Protein AF-A0A1I4IQ67-F1 (afdb_monomer_lite)

Secondary structure (DSSP, 8-state):
-----------HHHHHHHHHHHHHHHHHHHHT-HHHHHHHHHHHHHHHHH-TTT-----S---------HHHH-GGGTT-HHHHHHHHHHHHHHHHS-SSGGGHHHHHHHS-HHHHHHHHHHHHHHH---PPPTTSPTTTTHHHHHHHHHHTT--GGGT----IIIIITTS-HHHHHHHHHHHH-HHHHHHHTTS-HHHHHHHHHHHHTTS----GGG--TT------PPPP----------------SS--------------------

pLDDT: mean 71.41, std 19.1, range [29.34, 96.12]

Foldseek 3Di:
DDDDPPPPDQDPVNVVVVVVVVVVVVVVVLVVPVVSVLLLVLLQLCCVLPVVPVPDRPHPDPDDQDFDPVCVVPVVCCPFPVVVVLVVLVVVLVVQADPDSVCRSVSSVVDDPVNSVSSVVSSVVRSQDQDDDPPDDPPPNPVVVLVVCVVVVPQCLVRDQQACVPPQVPDDLVVLLVQLCVQPNNVRSVVLSPDDSSVSRHSSSVSNPPSSGDDPSSDRPPPPDDPDDPDPDDDDDDDDDDDDDDDDDPPDDDDDDDDDDDDDDDDDDD

Radius of gyration: 31.22 Å; chains: 1; bounding box: 85×70×78 Å

Structure (mmCIF, N/CA/C/O backbone):
data_AF-A0A1I4IQ67-F1
#
_entry.id   AF-A0A1I4IQ67-F1
#
loop_
_atom_site.group_PDB
_atom_site.id
_atom_site.type_symbol
_atom_site.label_atom_id
_atom_site.label_alt_id
_atom_site.label_comp_id
_atom_site.label_asym_id
_atom_site.label_entity_id
_atom_site.label_seq_id
_atom_site.pdbx_PDB_ins_code
_atom_site.Cartn_x
_atom_site.Cartn_y
_atom_site.Cartn_z
_atom_site.occupancy
_atom_site.B_iso_or_equiv
_atom_site.auth_seq_id
_atom_site.auth_comp_id
_atom_site.auth_asym_id
_atom_site.auth_atom_id
_atom_site.pdbx_PDB_model_num
ATOM 1 N N . MET A 1 1 ? 51.680 -14.935 -41.984 1.00 36.31 1 MET A N 1
ATOM 2 C CA . MET A 1 1 ? 51.521 -13.559 -42.483 1.00 36.31 1 MET A CA 1
ATOM 3 C C . MET A 1 1 ? 50.025 -13.304 -42.469 1.00 36.31 1 MET A C 1
ATOM 5 O O . MET A 1 1 ? 49.337 -13.892 -43.288 1.00 36.31 1 MET A O 1
ATOM 9 N N . GLU A 1 2 ? 49.517 -12.962 -41.284 1.00 40.66 2 GLU A N 1
ATOM 10 C CA . GLU A 1 2 ? 49.140 -11.585 -40.877 1.00 40.66 2 GLU A CA 1
ATOM 11 C C . GLU A 1 2 ? 47.722 -11.266 -41.392 1.00 40.66 2 GLU A C 1
ATOM 13 O O . GLU A 1 2 ? 47.443 -11.516 -42.553 1.00 40.66 2 GLU A O 1
ATOM 18 N N . ALA A 1 3 ? 46.760 -10.778 -40.614 1.00 41.19 3 ALA A N 1
ATOM 19 C CA . ALA A 1 3 ? 46.797 -10.185 -39.288 1.00 41.19 3 ALA A CA 1
ATOM 20 C C . ALA A 1 3 ? 45.518 -10.545 -38.515 1.00 41.19 3 ALA A C 1
ATOM 22 O O . ALA A 1 3 ? 44.435 -10.651 -39.086 1.00 41.19 3 ALA A O 1
ATOM 23 N N . ASP A 1 4 ? 45.713 -10.735 -37.216 1.00 45.59 4 ASP A N 1
ATOM 24 C CA . ASP A 1 4 ? 44.709 -10.752 -36.162 1.00 45.59 4 ASP A CA 1
ATOM 25 C C . ASP A 1 4 ? 43.907 -9.439 -36.200 1.00 45.59 4 ASP A C 1
ATOM 27 O O . ASP A 1 4 ? 44.483 -8.346 -36.236 1.00 45.59 4 ASP A O 1
ATOM 31 N N . GLU A 1 5 ? 42.582 -9.554 -36.273 1.00 46.12 5 GLU A N 1
ATOM 32 C CA . GLU A 1 5 ? 41.644 -8.435 -36.266 1.00 46.12 5 GLU A CA 1
ATOM 33 C C . GLU A 1 5 ? 41.740 -7.715 -34.918 1.00 46.12 5 GLU A C 1
ATOM 35 O O . GLU A 1 5 ? 41.124 -8.103 -33.927 1.00 46.12 5 GLU A O 1
ATOM 40 N N . GLY A 1 6 ? 42.529 -6.643 -34.876 1.00 46.00 6 GLY A N 1
ATOM 41 C CA . GLY A 1 6 ? 42.640 -5.770 -33.717 1.00 46.00 6 GLY A CA 1
ATOM 42 C C . GLY A 1 6 ? 41.320 -5.058 -33.433 1.00 46.00 6 GLY A C 1
ATOM 43 O O . GLY A 1 6 ? 41.116 -3.923 -33.866 1.00 46.00 6 GLY A O 1
ATOM 44 N N . SER A 1 7 ? 40.431 -5.690 -32.664 1.00 53.19 7 SER A N 1
ATOM 45 C CA . SER A 1 7 ? 39.377 -4.975 -31.951 1.00 53.19 7 SER A CA 1
ATOM 46 C C . SER A 1 7 ? 40.067 -3.947 -31.056 1.00 53.19 7 SER A C 1
ATOM 48 O O . SER A 1 7 ? 40.772 -4.320 -30.116 1.00 53.19 7 SER A O 1
ATOM 50 N N . ALA A 1 8 ? 39.937 -2.661 -31.379 1.00 61.12 8 ALA A N 1
ATOM 51 C CA . ALA A 1 8 ? 40.533 -1.598 -30.583 1.00 61.12 8 ALA A CA 1
ATOM 52 C C . ALA A 1 8 ? 40.088 -1.749 -29.119 1.00 61.12 8 ALA A C 1
ATOM 54 O O . ALA A 1 8 ? 38.895 -1.707 -28.816 1.00 61.12 8 ALA A O 1
ATOM 55 N N . VAL A 1 9 ? 41.048 -1.960 -28.219 1.00 77.56 9 VAL A N 1
ATOM 56 C CA . VAL A 1 9 ? 40.785 -2.108 -26.786 1.00 77.56 9 VAL A CA 1
ATOM 57 C C . VAL A 1 9 ? 40.374 -0.736 -26.246 1.00 77.56 9 VAL A C 1
ATOM 59 O O . VAL A 1 9 ? 41.202 0.162 -26.106 1.00 77.56 9 VAL A O 1
ATOM 62 N N . ILE A 1 10 ? 39.075 -0.546 -26.008 1.00 78.00 10 ILE A N 1
ATOM 63 C CA . ILE A 1 10 ? 38.520 0.676 -25.407 1.00 78.00 10 ILE A CA 1
ATOM 64 C C . ILE A 1 10 ? 38.990 0.742 -23.947 1.00 78.00 10 ILE A C 1
ATOM 66 O O . ILE A 1 10 ? 38.871 -0.243 -23.224 1.00 78.00 10 ILE A O 1
ATOM 70 N N . SER A 1 11 ? 39.521 1.886 -23.501 1.00 87.06 11 SER A N 1
ATOM 71 C CA . SER A 1 11 ? 39.898 2.062 -22.091 1.00 87.06 11 SER A CA 1
ATOM 72 C C . SER A 1 11 ? 38.660 2.175 -21.197 1.00 87.06 11 SER A C 1
ATOM 74 O O . SER A 1 11 ? 37.659 2.762 -21.607 1.00 87.06 11 SER A O 1
ATOM 76 N N . ASP A 1 12 ? 38.730 1.688 -19.955 1.00 83.69 12 ASP A N 1
ATOM 77 C CA . ASP A 1 12 ? 37.593 1.715 -19.014 1.00 83.69 12 ASP A CA 1
ATOM 78 C C . ASP A 1 12 ? 37.015 3.123 -18.823 1.00 83.69 12 ASP A C 1
ATOM 80 O O . ASP A 1 12 ? 35.800 3.316 -18.772 1.00 83.69 12 ASP A O 1
ATOM 84 N N . ARG A 1 13 ? 37.890 4.136 -18.781 1.00 73.19 13 ARG A N 1
ATOM 85 C CA . ARG A 1 13 ? 37.484 5.541 -18.678 1.00 73.19 13 ARG A CA 1
ATOM 86 C C . ARG A 1 13 ? 36.724 6.004 -19.921 1.00 73.19 13 ARG A C 1
ATOM 88 O O . ARG A 1 13 ? 35.671 6.616 -19.791 1.00 73.19 13 ARG A O 1
ATOM 95 N N . LEU A 1 14 ? 37.227 5.675 -21.111 1.00 71.06 14 LEU A N 1
ATOM 96 C CA . LEU A 1 14 ? 36.557 6.010 -22.367 1.00 71.06 14 LEU A CA 1
ATOM 97 C C . LEU A 1 14 ? 35.215 5.274 -22.494 1.00 71.06 14 LEU A C 1
ATOM 99 O O . LEU A 1 14 ? 34.233 5.867 -22.930 1.00 71.06 14 LEU A O 1
ATOM 103 N N . LEU A 1 15 ? 35.138 4.011 -22.066 1.00 70.44 15 LEU A N 1
ATOM 104 C CA . LEU A 1 15 ? 33.890 3.250 -22.024 1.00 70.44 15 LEU A CA 1
ATOM 105 C C . LEU A 1 15 ? 32.868 3.897 -21.076 1.00 70.44 15 LEU A C 1
ATOM 107 O O . LEU A 1 15 ? 31.702 4.043 -21.446 1.00 70.44 15 LEU A O 1
ATOM 111 N N . SER A 1 16 ? 33.298 4.320 -19.885 1.00 65.31 16 SER A N 1
ATOM 112 C CA . SER A 1 16 ? 32.456 5.028 -18.913 1.00 65.31 16 SER A CA 1
ATOM 113 C C . SER A 1 16 ? 31.907 6.342 -19.480 1.00 65.31 16 SER A C 1
ATOM 115 O O . SER A 1 16 ? 30.706 6.597 -19.388 1.00 65.31 16 SER A O 1
ATOM 117 N N . ASP A 1 17 ? 32.749 7.159 -20.117 1.00 60.62 17 ASP A N 1
ATOM 118 C CA . ASP A 1 17 ? 32.328 8.441 -20.699 1.00 60.62 17 ASP A CA 1
ATOM 119 C C . ASP A 1 17 ? 31.335 8.232 -21.860 1.00 60.62 17 ASP A C 1
ATOM 121 O O . ASP A 1 17 ? 30.283 8.876 -21.921 1.00 60.62 17 ASP A O 1
ATOM 125 N N . LEU A 1 18 ? 31.608 7.268 -22.748 1.00 61.22 18 LEU A N 1
ATOM 126 C CA . LEU A 1 18 ? 30.726 6.929 -23.871 1.00 61.22 18 LEU A CA 1
ATOM 127 C C . LEU A 1 18 ? 29.375 6.361 -23.408 1.00 61.22 18 LEU A C 1
ATOM 129 O O . LEU A 1 18 ? 28.325 6.730 -23.942 1.00 61.22 18 LEU A O 1
ATOM 133 N N . THR A 1 19 ? 29.374 5.475 -22.409 1.00 64.44 19 THR A N 1
ATOM 134 C CA . THR A 1 19 ? 28.138 4.893 -21.855 1.00 64.44 19 THR A CA 1
ATOM 135 C C . THR A 1 19 ? 27.333 5.911 -21.047 1.00 64.44 19 THR A C 1
ATOM 137 O O . THR A 1 19 ? 26.101 5.882 -21.101 1.00 64.44 19 THR A O 1
ATOM 140 N N . SER A 1 20 ? 27.992 6.878 -20.403 1.00 55.28 20 SER A N 1
ATOM 141 C CA . SER A 1 20 ? 27.332 8.026 -19.764 1.00 55.28 20 SER A CA 1
ATOM 142 C C . SER A 1 20 ? 26.626 8.908 -20.798 1.00 55.28 20 SER A C 1
ATOM 144 O O . SER A 1 20 ? 25.433 9.181 -20.663 1.00 55.28 20 SER A O 1
ATOM 146 N N . GLY A 1 21 ? 27.312 9.277 -21.888 1.00 47.66 21 GLY A N 1
ATOM 147 C CA . GLY A 1 21 ? 26.713 10.036 -22.993 1.00 47.66 21 GLY A CA 1
ATOM 148 C C . GLY A 1 21 ? 25.538 9.304 -23.656 1.00 47.66 21 GLY A C 1
ATOM 149 O O . GLY A 1 21 ? 24.492 9.903 -23.911 1.00 47.66 21 GLY A O 1
ATOM 150 N N . ARG A 1 22 ? 25.660 7.984 -23.859 1.00 59.00 22 ARG A N 1
ATOM 151 C CA . ARG A 1 22 ? 24.560 7.131 -24.344 1.00 59.00 22 ARG A CA 1
ATOM 152 C C . ARG A 1 22 ? 23.366 7.134 -23.386 1.00 59.00 22 ARG A C 1
ATOM 154 O O . ARG A 1 22 ? 22.231 7.182 -23.851 1.00 59.00 22 ARG A O 1
ATOM 161 N N . THR A 1 23 ? 23.609 7.085 -22.079 1.00 59.09 23 THR A N 1
ATOM 162 C CA . THR A 1 23 ? 22.551 7.106 -21.057 1.00 59.09 23 THR A CA 1
ATOM 163 C C . THR A 1 23 ? 21.808 8.441 -21.060 1.00 59.09 23 THR A C 1
ATOM 165 O O . THR A 1 23 ? 20.581 8.443 -21.034 1.00 59.09 23 THR A O 1
ATOM 168 N N . LEU A 1 24 ? 22.523 9.565 -21.190 1.00 52.03 24 LEU A N 1
ATOM 169 C CA . LEU A 1 24 ? 21.905 10.889 -21.335 1.00 52.03 24 LEU A CA 1
ATOM 170 C C . LEU A 1 24 ? 21.035 10.982 -22.596 1.00 52.03 24 LEU A C 1
ATOM 172 O O . LEU A 1 24 ? 19.889 11.419 -22.518 1.00 52.03 24 LEU A O 1
ATOM 176 N N . GLY A 1 25 ? 21.545 10.522 -23.743 1.00 53.88 25 GLY A N 1
ATOM 177 C CA . GLY A 1 25 ? 20.782 10.509 -24.995 1.00 53.88 25 GLY A CA 1
ATOM 178 C C . GLY A 1 25 ? 19.547 9.602 -24.940 1.00 53.88 25 GLY A C 1
ATOM 179 O O . GLY A 1 25 ? 18.490 9.968 -25.450 1.00 53.88 25 GLY A O 1
ATOM 180 N N . LEU A 1 26 ? 19.655 8.443 -24.282 1.00 59.12 26 LEU A N 1
ATOM 181 C CA . LEU A 1 26 ? 18.517 7.557 -24.029 1.00 59.12 26 LEU A CA 1
ATOM 182 C C . LEU A 1 26 ? 17.489 8.218 -23.100 1.00 59.12 26 LEU A C 1
ATOM 184 O O . LEU A 1 26 ? 16.295 8.102 -23.354 1.00 59.12 26 LEU A O 1
ATOM 188 N N . GLY A 1 27 ? 17.946 8.930 -22.066 1.00 51.38 27 GLY A N 1
ATOM 189 C CA . GLY A 1 27 ? 17.091 9.681 -21.148 1.00 51.38 27 GLY A CA 1
ATOM 190 C C . GLY A 1 27 ? 16.281 10.773 -21.851 1.00 51.38 27 GLY A C 1
ATOM 191 O O . GLY A 1 27 ? 15.068 10.831 -21.667 1.00 51.38 27 GLY A O 1
ATOM 192 N N . ASP A 1 28 ? 16.913 11.586 -22.704 1.00 56.94 28 ASP A N 1
ATOM 193 C CA . ASP A 1 28 ? 16.222 12.617 -23.498 1.00 56.94 28 ASP A CA 1
ATOM 194 C C . ASP A 1 28 ? 15.213 12.016 -24.493 1.00 56.94 28 ASP A C 1
ATOM 196 O O . ASP A 1 28 ? 14.085 12.497 -24.614 1.00 56.94 28 ASP A O 1
ATOM 200 N N . ALA A 1 29 ? 15.587 10.933 -25.182 1.00 59.47 29 ALA A N 1
ATOM 201 C CA . ALA A 1 29 ? 14.686 10.244 -26.103 1.00 59.47 29 ALA A CA 1
ATOM 202 C C . ALA A 1 29 ? 13.470 9.644 -25.378 1.00 59.47 29 ALA A C 1
ATOM 204 O O . ALA A 1 29 ? 12.346 9.782 -25.858 1.00 59.47 29 ALA A O 1
ATOM 205 N N . LEU A 1 30 ? 13.684 9.024 -24.212 1.00 60.19 30 LEU A N 1
ATOM 206 C CA . LEU A 1 30 ? 12.621 8.441 -23.394 1.00 60.19 30 LEU A CA 1
ATOM 207 C C . LEU A 1 30 ? 11.695 9.518 -22.811 1.00 60.19 30 LEU A C 1
ATOM 209 O O . LEU A 1 30 ? 10.486 9.326 -22.770 1.00 60.19 30 LEU A O 1
ATOM 213 N N . ALA A 1 31 ? 12.232 10.675 -22.411 1.00 51.25 31 ALA A N 1
ATOM 214 C CA . ALA A 1 31 ? 11.441 11.791 -21.886 1.00 51.25 31 ALA A CA 1
ATOM 215 C C . ALA A 1 31 ? 10.469 12.394 -22.920 1.00 51.25 31 ALA A C 1
ATOM 217 O O . ALA A 1 31 ? 9.454 12.979 -22.542 1.00 51.25 31 ALA A O 1
ATOM 218 N N . ARG A 1 32 ? 10.761 12.245 -24.219 1.00 66.94 32 ARG A N 1
ATOM 219 C CA . ARG A 1 32 ? 9.908 12.703 -25.330 1.00 66.94 32 ARG A CA 1
ATOM 220 C C . ARG A 1 32 ? 8.871 11.668 -25.780 1.00 66.94 32 ARG A C 1
ATOM 222 O O . ARG A 1 32 ? 8.046 11.992 -26.631 1.00 66.94 32 ARG A O 1
ATOM 229 N N . ASP A 1 33 ? 8.893 10.463 -25.212 1.00 71.12 33 ASP A N 1
ATOM 230 C CA . ASP A 1 33 ? 7.965 9.372 -25.519 1.00 71.12 33 ASP A CA 1
ATOM 231 C C . ASP A 1 33 ? 7.335 8.831 -24.217 1.00 71.12 33 ASP A C 1
ATOM 233 O O . ASP A 1 33 ? 7.849 7.883 -23.612 1.00 71.12 33 ASP A O 1
ATOM 237 N N . PRO A 1 34 ? 6.227 9.443 -23.749 1.00 74.81 34 PRO A N 1
ATOM 238 C CA . PRO A 1 34 ? 5.562 9.052 -22.508 1.00 74.81 34 PRO A CA 1
ATOM 239 C C . PRO A 1 34 ? 5.104 7.589 -22.483 1.00 74.81 34 PRO A C 1
ATOM 241 O O . PRO A 1 34 ? 5.153 6.962 -21.427 1.00 74.81 34 PRO A O 1
ATOM 244 N N . ASP A 1 35 ? 4.707 7.025 -23.627 1.00 79.25 35 ASP A N 1
ATOM 245 C CA . ASP A 1 35 ? 4.282 5.627 -23.723 1.00 79.25 35 ASP A CA 1
ATOM 246 C C . ASP A 1 35 ? 5.475 4.676 -23.575 1.00 79.25 35 ASP A C 1
ATOM 248 O O . ASP A 1 35 ? 5.390 3.673 -22.858 1.00 79.25 35 ASP A O 1
ATOM 252 N N . ALA A 1 36 ? 6.615 4.992 -24.201 1.00 74.69 36 ALA A N 1
ATOM 253 C CA . ALA A 1 36 ? 7.852 4.239 -24.004 1.00 74.69 36 ALA A CA 1
ATOM 254 C C . ALA A 1 36 ? 8.390 4.380 -22.572 1.00 74.69 36 ALA A C 1
ATOM 256 O O . ALA A 1 36 ? 8.869 3.393 -22.008 1.00 74.69 36 ALA A O 1
ATOM 257 N N . ALA A 1 37 ? 8.278 5.563 -21.958 1.00 74.06 37 ALA A N 1
ATOM 258 C CA . ALA A 1 37 ? 8.639 5.793 -20.559 1.00 74.06 37 ALA A CA 1
ATOM 259 C C . ALA A 1 37 ? 7.762 4.968 -19.605 1.00 74.06 37 ALA A C 1
ATOM 261 O O . ALA A 1 37 ? 8.281 4.312 -18.697 1.00 74.06 37 ALA A O 1
ATOM 262 N N . LEU A 1 38 ? 6.450 4.936 -19.851 1.00 85.56 38 LEU A N 1
ATOM 263 C CA . LEU A 1 38 ? 5.494 4.125 -19.104 1.00 85.56 38 LEU A CA 1
ATOM 264 C C . LEU A 1 38 ? 5.794 2.632 -19.240 1.00 85.56 38 LEU A C 1
ATOM 266 O O . LEU A 1 38 ? 5.830 1.918 -18.240 1.00 85.56 38 LEU A O 1
ATOM 270 N N . LEU A 1 39 ? 6.054 2.162 -20.463 1.00 82.69 39 LEU A N 1
ATOM 271 C CA . LEU A 1 39 ? 6.445 0.780 -20.739 1.00 82.69 39 LEU A CA 1
ATOM 272 C C . LEU A 1 39 ? 7.756 0.403 -20.045 1.00 82.69 39 LEU A C 1
ATOM 274 O O . LEU A 1 39 ? 7.855 -0.694 -19.495 1.00 82.69 39 LEU A O 1
ATOM 278 N N . ALA A 1 40 ? 8.749 1.294 -20.047 1.00 73.94 40 ALA A N 1
ATOM 279 C CA . ALA A 1 40 ? 10.027 1.059 -19.387 1.00 73.94 40 ALA A CA 1
ATOM 280 C C . ALA A 1 40 ? 9.884 0.990 -17.867 1.00 73.94 40 ALA A C 1
ATOM 282 O O . ALA A 1 40 ? 10.378 0.038 -17.254 1.00 73.94 40 ALA A O 1
ATOM 283 N N . LEU A 1 41 ? 9.143 1.931 -17.275 1.00 85.44 41 LEU A N 1
ATOM 284 C CA . LEU A 1 41 ? 8.790 1.899 -15.860 1.00 85.44 41 LEU A CA 1
ATOM 285 C C . LEU A 1 41 ? 8.059 0.597 -15.522 1.00 85.44 41 LEU A C 1
ATOM 287 O O . LEU A 1 41 ? 8.500 -0.142 -14.645 1.00 85.44 41 LEU A O 1
ATOM 291 N N . LEU A 1 42 ? 6.996 0.272 -16.259 1.00 85.62 42 LEU A N 1
ATOM 292 C CA . LEU A 1 42 ? 6.219 -0.948 -16.068 1.00 85.62 42 LEU A CA 1
ATOM 293 C C . LEU A 1 42 ? 7.094 -2.202 -16.154 1.00 85.62 42 LEU A C 1
ATOM 295 O O . LEU A 1 42 ? 7.007 -3.073 -15.290 1.00 85.62 42 LEU A O 1
ATOM 299 N N . HIS A 1 43 ? 7.984 -2.282 -17.145 1.00 81.50 43 HIS A N 1
ATOM 300 C CA . HIS A 1 43 ? 8.921 -3.391 -17.283 1.00 81.50 43 HIS A CA 1
ATOM 301 C C . HIS A 1 43 ? 9.803 -3.538 -16.035 1.00 81.50 43 HIS A C 1
ATOM 303 O O . HIS A 1 43 ? 9.836 -4.618 -15.441 1.00 81.50 43 HIS A O 1
ATOM 309 N N . ALA A 1 44 ? 10.433 -2.457 -15.565 1.00 84.69 44 ALA A N 1
ATOM 310 C CA . ALA A 1 44 ? 11.255 -2.487 -14.356 1.00 84.69 44 ALA A CA 1
ATOM 311 C C . ALA A 1 44 ? 10.457 -2.884 -13.100 1.00 84.69 44 ALA A C 1
ATOM 313 O O . ALA A 1 44 ? 10.961 -3.642 -12.267 1.00 84.69 44 ALA A O 1
ATOM 314 N N . LEU A 1 45 ? 9.212 -2.417 -12.969 1.00 83.31 45 LEU A N 1
ATOM 315 C CA . LEU A 1 45 ? 8.325 -2.792 -11.866 1.00 83.31 45 LEU A CA 1
ATOM 316 C C . LEU A 1 45 ? 7.921 -4.280 -11.926 1.00 83.31 45 LEU A C 1
ATOM 318 O O . LEU A 1 45 ? 7.906 -4.954 -10.892 1.00 83.31 45 LEU A O 1
ATOM 322 N N . THR A 1 46 ? 7.628 -4.816 -13.118 1.00 83.19 46 THR A N 1
ATOM 323 C CA . THR A 1 46 ? 7.238 -6.228 -13.300 1.00 83.19 46 THR A CA 1
ATOM 324 C C . THR A 1 46 ? 8.375 -7.183 -12.936 1.00 83.19 46 THR A C 1
ATOM 326 O O . THR A 1 46 ? 8.138 -8.151 -12.214 1.00 83.19 46 THR A O 1
ATOM 329 N N . LEU A 1 47 ? 9.621 -6.878 -13.321 1.00 82.00 47 LEU A N 1
ATOM 330 C CA . LEU A 1 47 ? 10.798 -7.660 -12.919 1.00 82.00 47 LEU A CA 1
ATOM 331 C C . LEU A 1 47 ? 10.939 -7.707 -11.388 1.00 82.00 47 LEU A C 1
ATOM 333 O O . LEU A 1 47 ? 11.115 -8.772 -10.803 1.00 82.00 47 LEU A O 1
ATOM 337 N N . GLN A 1 48 ? 10.788 -6.566 -10.711 1.00 80.19 48 GLN A N 1
ATOM 338 C CA . GLN A 1 48 ? 10.892 -6.491 -9.246 1.00 80.19 48 GLN A CA 1
ATOM 339 C C . GLN A 1 48 ? 9.740 -7.178 -8.505 1.00 80.19 48 GLN A C 1
ATOM 341 O O . GLN A 1 48 ? 9.921 -7.635 -7.373 1.00 80.19 48 GLN A O 1
ATOM 346 N N . THR A 1 49 ? 8.572 -7.259 -9.141 1.00 81.50 49 THR A N 1
ATOM 347 C CA . THR A 1 49 ? 7.376 -7.883 -8.573 1.00 81.50 49 THR A CA 1
ATOM 348 C C . THR A 1 49 ? 7.389 -9.400 -8.751 1.00 81.50 49 THR A C 1
ATOM 350 O O . THR A 1 49 ? 7.162 -10.125 -7.783 1.00 81.50 49 THR A O 1
ATOM 353 N N . PHE A 1 50 ? 7.656 -9.876 -9.970 1.00 81.94 50 PHE A N 1
ATOM 354 C CA . PHE A 1 50 ? 7.474 -11.278 -10.359 1.00 81.94 50 PHE A CA 1
ATOM 355 C C . PHE A 1 50 ? 8.776 -12.102 -10.356 1.00 81.94 50 PHE A C 1
ATOM 357 O O . PHE A 1 50 ? 8.697 -13.316 -10.226 1.00 81.94 50 PHE A O 1
ATOM 364 N N . ASP A 1 51 ? 9.967 -11.487 -10.425 1.00 76.75 51 ASP A N 1
ATOM 365 C CA . ASP A 1 51 ? 11.266 -12.204 -10.451 1.00 76.75 51 ASP A CA 1
ATOM 366 C C . ASP A 1 51 ? 12.105 -11.990 -9.182 1.00 76.75 51 ASP A C 1
ATOM 368 O O . ASP A 1 51 ? 13.337 -11.962 -9.217 1.00 76.75 51 ASP A O 1
ATOM 372 N N . ARG A 1 52 ? 11.446 -11.834 -8.028 1.00 69.38 52 ARG A N 1
ATOM 373 C CA . ARG A 1 52 ? 12.105 -11.512 -6.746 1.00 69.38 52 ARG A CA 1
ATOM 374 C C . ARG A 1 52 ? 13.213 -12.491 -6.354 1.00 69.38 52 ARG A C 1
ATOM 376 O O . ARG A 1 52 ? 14.187 -12.081 -5.729 1.00 69.38 52 ARG A O 1
ATOM 383 N N . GLU A 1 53 ? 13.038 -13.767 -6.679 1.00 66.94 53 GLU A N 1
ATOM 384 C CA . GLU A 1 53 ? 13.921 -14.863 -6.259 1.00 66.94 53 GLU A CA 1
ATOM 385 C C . GLU A 1 53 ? 15.082 -15.099 -7.233 1.00 66.94 53 GLU A C 1
ATOM 387 O O . GLU A 1 53 ? 16.100 -15.672 -6.853 1.00 66.94 53 GLU A O 1
ATOM 392 N N . SER A 1 54 ? 14.964 -14.612 -8.470 1.00 63.28 54 SER A N 1
ATOM 393 C CA . SER A 1 54 ? 15.905 -14.906 -9.554 1.00 63.28 54 SER A CA 1
ATOM 394 C C . SER A 1 54 ? 17.177 -14.055 -9.506 1.00 63.28 54 SER A C 1
ATOM 396 O O . SER A 1 54 ? 18.134 -14.365 -10.210 1.00 63.28 54 SER A O 1
ATOM 398 N N . GLY A 1 55 ? 17.208 -12.976 -8.711 1.00 58.66 55 GLY A N 1
ATOM 399 C CA . GLY A 1 55 ? 18.372 -12.096 -8.499 1.00 58.66 55 GLY A CA 1
ATOM 400 C C . GLY A 1 55 ? 18.856 -11.302 -9.727 1.00 58.66 55 GLY A C 1
ATOM 401 O O . GLY A 1 55 ? 19.502 -10.268 -9.567 1.00 58.66 55 GLY A O 1
ATOM 402 N N . ALA A 1 56 ? 18.522 -11.739 -10.941 1.00 56.00 56 ALA A N 1
ATOM 403 C CA . ALA A 1 56 ? 18.875 -11.108 -12.202 1.00 56.00 56 ALA A CA 1
ATOM 404 C C . ALA A 1 56 ? 17.891 -9.978 -12.539 1.00 56.00 56 ALA A C 1
ATOM 406 O O . ALA A 1 56 ? 16.705 -10.208 -12.771 1.00 56.00 56 ALA A O 1
ATOM 407 N N . ARG A 1 57 ? 18.397 -8.741 -12.568 1.00 63.50 57 ARG A N 1
ATOM 408 C CA . ARG A 1 57 ? 17.664 -7.552 -13.018 1.00 63.50 57 ARG A CA 1
ATOM 409 C C . ARG A 1 57 ? 18.190 -7.139 -14.389 1.00 63.50 57 ARG A C 1
ATOM 411 O O . ARG A 1 57 ? 19.184 -6.430 -14.479 1.00 63.50 57 ARG A O 1
ATOM 418 N N . GLU A 1 58 ? 17.527 -7.567 -15.456 1.00 68.31 58 GLU A N 1
ATOM 419 C CA . GLU A 1 58 ? 17.852 -7.149 -16.829 1.00 68.31 58 GLU A CA 1
ATOM 420 C C . GLU A 1 58 ? 17.165 -5.816 -17.179 1.00 68.31 58 GLU A C 1
ATOM 422 O O . GLU A 1 58 ? 16.398 -5.716 -18.130 1.00 68.31 58 GLU A O 1
ATOM 427 N N . THR A 1 59 ? 17.402 -4.773 -16.378 1.00 69.56 59 THR A N 1
ATOM 428 C CA . THR A 1 59 ? 16.871 -3.423 -16.623 1.00 69.56 59 THR A CA 1
ATOM 429 C C . THR A 1 59 ? 17.947 -2.370 -16.398 1.00 69.56 59 THR A C 1
ATOM 431 O O . THR A 1 59 ? 18.753 -2.481 -15.478 1.00 69.56 59 THR A O 1
ATOM 434 N N . CYS A 1 60 ? 17.956 -1.337 -17.241 1.00 61.50 60 CYS A N 1
ATOM 435 C CA . CYS A 1 60 ? 18.831 -0.174 -17.097 1.00 61.50 60 CYS A CA 1
ATOM 436 C C . CYS A 1 60 ? 18.195 0.963 -16.280 1.00 61.50 60 CYS A C 1
ATOM 438 O O . CYS A 1 60 ? 18.818 2.008 -16.111 1.00 61.50 60 CYS A O 1
ATOM 440 N N . LEU A 1 61 ? 16.955 0.791 -15.804 1.00 68.62 61 LEU A N 1
ATOM 441 C CA . LEU A 1 61 ? 16.308 1.738 -14.898 1.00 68.62 61 LEU A CA 1
ATOM 442 C C . LEU A 1 61 ? 16.710 1.442 -13.453 1.00 68.62 61 LEU A C 1
ATOM 444 O O . LEU A 1 61 ? 16.400 0.371 -12.927 1.00 68.62 61 LEU A O 1
ATOM 448 N N . ASP A 1 62 ? 17.340 2.417 -12.802 1.00 64.75 62 ASP A N 1
ATOM 449 C CA . ASP A 1 62 ? 17.656 2.355 -11.376 1.00 64.75 62 ASP A CA 1
ATOM 450 C C . ASP A 1 62 ? 16.464 2.848 -10.541 1.00 64.75 62 ASP A C 1
ATOM 452 O O . ASP A 1 62 ? 16.333 4.026 -10.210 1.00 64.75 62 ASP A O 1
ATOM 456 N N . ILE A 1 63 ? 15.524 1.938 -10.282 1.00 69.12 63 ILE A N 1
ATOM 457 C CA . ILE A 1 63 ? 14.304 2.193 -9.508 1.00 69.12 63 ILE A CA 1
ATOM 458 C C . ILE A 1 63 ? 14.238 1.160 -8.385 1.00 69.12 63 ILE A C 1
ATOM 460 O O . ILE A 1 63 ? 14.146 -0.037 -8.657 1.00 69.12 63 ILE A O 1
ATOM 464 N N . GLU A 1 64 ? 14.237 1.591 -7.122 1.00 68.88 64 GLU A N 1
ATOM 465 C CA . GLU A 1 64 ? 14.015 0.693 -5.981 1.00 68.88 64 GLU A CA 1
ATOM 466 C C . GLU A 1 64 ? 12.516 0.588 -5.670 1.00 68.88 64 GLU A C 1
ATOM 468 O O . GLU A 1 64 ? 11.912 1.501 -5.106 1.00 68.88 64 GLU A O 1
ATOM 473 N N . VAL A 1 65 ? 11.909 -0.557 -5.988 1.00 65.81 65 VAL A N 1
ATOM 474 C CA . VAL A 1 65 ? 10.549 -0.894 -5.555 1.00 65.81 65 VAL A CA 1
ATOM 475 C C . VAL A 1 65 ? 10.633 -1.759 -4.313 1.00 65.81 65 VAL A C 1
ATOM 477 O O . VAL A 1 65 ? 10.986 -2.944 -4.350 1.00 65.81 65 VAL A O 1
ATOM 480 N N . ARG A 1 66 ? 10.273 -1.175 -3.174 1.00 69.31 66 ARG A N 1
ATOM 481 C CA . ARG A 1 66 ? 10.189 -1.915 -1.920 1.00 69.31 66 ARG A CA 1
ATOM 482 C C . ARG A 1 66 ? 8.800 -2.505 -1.749 1.00 69.31 66 ARG A C 1
ATOM 484 O O . ARG A 1 66 ? 7.877 -1.832 -1.310 1.00 69.31 66 ARG A O 1
ATOM 491 N N . HIS A 1 67 ? 8.680 -3.795 -2.029 1.00 68.38 67 HIS A N 1
ATOM 492 C CA . HIS A 1 67 ? 7.475 -4.542 -1.686 1.00 68.38 67 HIS A CA 1
ATOM 493 C C . HIS A 1 67 ? 7.461 -4.897 -0.203 1.00 68.38 67 HIS A C 1
ATOM 495 O O . HIS A 1 67 ? 8.472 -5.344 0.352 1.00 68.38 67 HIS A O 1
ATOM 501 N N . ILE A 1 68 ? 6.293 -4.774 0.418 1.00 67.25 68 ILE A N 1
ATOM 502 C CA . ILE A 1 68 ? 6.098 -5.118 1.823 1.00 67.25 68 ILE A CA 1
ATOM 503 C C . ILE A 1 68 ? 5.178 -6.318 1.914 1.00 67.25 68 ILE A C 1
ATOM 505 O O . ILE A 1 68 ? 4.007 -6.267 1.553 1.00 67.25 68 ILE A O 1
ATOM 509 N N . ALA A 1 69 ? 5.710 -7.410 2.451 1.00 69.69 69 ALA A N 1
ATOM 510 C CA . ALA A 1 69 ? 4.929 -8.601 2.739 1.00 69.69 69 ALA A CA 1
ATOM 511 C C . ALA A 1 69 ? 4.107 -8.393 4.026 1.00 69.69 69 ALA A C 1
ATOM 513 O O . ALA A 1 69 ? 4.478 -8.877 5.098 1.00 69.69 69 ALA A O 1
ATOM 514 N N . LEU A 1 70 ? 2.995 -7.656 3.927 1.00 67.38 70 LEU A N 1
ATOM 515 C CA . LEU A 1 70 ? 2.123 -7.335 5.067 1.00 67.38 70 LEU A CA 1
ATOM 516 C C . LEU A 1 70 ? 1.579 -8.595 5.759 1.00 67.38 70 LEU A C 1
ATOM 518 O O . LEU A 1 70 ? 1.562 -8.660 6.985 1.00 67.38 70 LEU A O 1
ATOM 522 N N . THR A 1 71 ? 1.226 -9.631 4.996 1.00 66.44 71 THR A N 1
ATOM 523 C CA . THR A 1 71 ? 0.759 -10.925 5.529 1.00 66.44 71 THR A CA 1
ATOM 524 C C . THR A 1 71 ? 1.861 -11.705 6.247 1.00 66.44 71 THR A C 1
ATOM 526 O O . THR A 1 71 ? 1.580 -12.418 7.205 1.00 66.44 71 THR A O 1
ATOM 529 N N . ARG A 1 72 ? 3.134 -11.524 5.870 1.00 70.69 72 ARG A N 1
ATOM 530 C CA . ARG A 1 72 ? 4.273 -12.097 6.608 1.00 70.69 72 ARG A CA 1
ATOM 531 C C . ARG A 1 72 ? 4.478 -11.395 7.951 1.00 70.69 72 ARG A C 1
ATOM 533 O O . ARG A 1 72 ? 4.811 -12.049 8.934 1.00 70.69 72 ARG A O 1
ATOM 540 N N . ALA A 1 73 ? 4.282 -10.077 7.993 1.00 64.31 73 ALA A N 1
ATOM 541 C CA . ALA A 1 73 ? 4.394 -9.280 9.215 1.00 64.31 73 ALA A CA 1
ATOM 542 C C . ALA A 1 73 ? 3.182 -9.448 10.153 1.00 64.31 73 ALA A C 1
ATOM 544 O O . ALA A 1 73 ? 3.324 -9.351 11.371 1.00 64.31 73 ALA A O 1
ATOM 545 N N . ALA A 1 74 ? 2.000 -9.733 9.601 1.00 69.44 74 ALA A N 1
ATOM 546 C CA . ALA A 1 74 ? 0.767 -9.965 10.343 1.00 69.44 74 ALA A CA 1
ATOM 547 C C . ALA A 1 74 ? -0.032 -11.133 9.726 1.00 69.44 74 ALA A C 1
ATOM 549 O O . ALA A 1 74 ? -0.956 -10.897 8.946 1.00 69.44 74 ALA A O 1
ATOM 550 N N . PRO A 1 75 ? 0.257 -12.394 10.113 1.00 74.94 75 PRO A N 1
ATOM 551 C CA . PRO A 1 75 ? -0.369 -13.585 9.521 1.00 74.94 75 PRO A CA 1
ATOM 552 C C . PRO A 1 75 ? -1.899 -13.605 9.571 1.00 74.94 75 PRO A C 1
ATOM 554 O O . PRO A 1 75 ? -2.540 -14.157 8.689 1.00 74.94 75 PRO A O 1
ATOM 557 N N . ARG A 1 76 ? -2.504 -12.940 10.563 1.00 73.06 76 ARG A N 1
ATOM 558 C CA . ARG A 1 76 ? -3.968 -12.816 10.692 1.00 73.06 76 ARG A CA 1
ATOM 559 C C . ARG A 1 76 ? -4.623 -12.038 9.546 1.00 73.06 76 ARG A C 1
ATOM 561 O O . ARG A 1 76 ? -5.837 -12.079 9.414 1.00 73.06 76 ARG A O 1
ATOM 568 N N . LEU A 1 77 ? -3.840 -11.296 8.762 1.00 74.31 77 LEU A N 1
ATOM 569 C CA . LEU A 1 77 ? -4.319 -10.569 7.587 1.00 74.31 77 LEU A CA 1
ATOM 570 C C . LEU A 1 77 ? -4.297 -11.423 6.313 1.00 74.31 77 LEU A C 1
ATOM 572 O O . LEU A 1 77 ? -4.700 -10.923 5.270 1.00 74.31 77 LEU A O 1
ATOM 576 N N . ALA A 1 78 ? -3.831 -12.677 6.368 1.00 71.75 78 ALA A N 1
ATOM 577 C CA . ALA A 1 78 ? -3.826 -13.562 5.203 1.00 71.75 78 ALA A CA 1
ATOM 578 C C . ALA A 1 78 ? -5.242 -13.784 4.642 1.00 71.75 78 ALA A C 1
ATOM 580 O O . ALA A 1 78 ? -5.424 -13.739 3.430 1.00 71.75 78 ALA A O 1
ATOM 581 N N . ASP A 1 79 ? -6.237 -13.902 5.523 1.00 76.31 79 ASP A N 1
ATOM 582 C CA . ASP A 1 79 ? -7.645 -14.088 5.151 1.00 76.31 79 ASP A CA 1
ATOM 583 C C . ASP A 1 79 ? -8.371 -12.760 4.859 1.00 76.31 79 ASP A C 1
ATOM 585 O O . ASP A 1 79 ? -9.586 -12.730 4.667 1.00 76.31 79 ASP A O 1
ATOM 589 N N . ASN A 1 80 ? -7.653 -11.629 4.847 1.00 77.44 80 ASN A N 1
ATOM 590 C CA . ASN A 1 80 ? -8.258 -10.340 4.537 1.00 77.44 80 ASN A CA 1
ATOM 591 C C . ASN A 1 80 ? -8.700 -10.309 3.055 1.00 77.44 80 ASN A C 1
ATOM 593 O O . ASN A 1 80 ? -7.879 -10.604 2.181 1.00 77.44 80 ASN A O 1
ATOM 597 N N . PRO A 1 81 ? -9.938 -9.880 2.735 1.00 75.88 81 PRO A N 1
ATOM 598 C CA . PRO A 1 81 ? -10.428 -9.832 1.355 1.00 75.88 81 PRO A CA 1
ATOM 599 C C . PRO A 1 81 ? -9.522 -9.056 0.388 1.00 75.88 81 PRO A C 1
ATOM 601 O O . PRO A 1 81 ? -9.358 -9.462 -0.761 1.00 75.88 81 PRO A O 1
ATOM 604 N N . ALA A 1 82 ? -8.885 -7.974 0.847 1.00 77.38 82 ALA A N 1
ATOM 605 C CA . ALA A 1 82 ? -7.951 -7.199 0.032 1.00 77.38 82 ALA A CA 1
ATOM 606 C C . ALA A 1 82 ? -6.645 -7.963 -0.241 1.00 77.38 82 ALA A C 1
ATOM 608 O O . ALA A 1 82 ? -6.109 -7.882 -1.345 1.00 77.38 82 ALA A O 1
ATOM 609 N N . ALA A 1 83 ? -6.149 -8.738 0.731 1.00 75.06 83 ALA A N 1
ATOM 610 C CA . ALA A 1 83 ? -4.969 -9.582 0.544 1.00 75.06 83 ALA A CA 1
ATOM 611 C C . ALA A 1 83 ? -5.241 -10.694 -0.483 1.00 75.06 83 ALA A C 1
ATOM 613 O O . ALA A 1 83 ? -4.427 -10.911 -1.380 1.00 75.06 83 ALA A O 1
ATOM 614 N N . ILE A 1 84 ? -6.416 -11.328 -0.403 1.00 81.50 84 ILE A N 1
ATOM 615 C CA . ILE A 1 84 ? -6.870 -12.339 -1.369 1.00 81.50 84 ILE A CA 1
ATOM 616 C C . ILE A 1 84 ? -7.008 -11.720 -2.767 1.00 81.50 84 ILE A C 1
ATOM 618 O O . ILE A 1 84 ? -6.485 -12.265 -3.736 1.00 81.50 84 ILE A O 1
ATOM 622 N N . ALA A 1 85 ? -7.646 -10.550 -2.883 1.00 79.94 85 ALA A N 1
ATOM 623 C CA . ALA A 1 85 ? -7.813 -9.862 -4.164 1.00 79.94 85 ALA A CA 1
ATOM 624 C C . ALA A 1 85 ? -6.471 -9.465 -4.807 1.00 79.94 85 ALA A C 1
ATOM 626 O O . ALA A 1 85 ? -6.303 -9.596 -6.019 1.00 79.94 85 ALA A O 1
ATOM 627 N N . LEU A 1 86 ? -5.494 -9.010 -4.014 1.00 80.81 86 LEU A N 1
ATOM 628 C CA . LEU A 1 86 ? -4.143 -8.709 -4.503 1.00 80.81 86 LEU A CA 1
ATOM 629 C C . LEU A 1 86 ? -3.386 -9.968 -4.944 1.00 80.81 86 LEU A C 1
ATOM 631 O O . LEU A 1 86 ? -2.653 -9.914 -5.933 1.00 80.81 86 LEU A O 1
ATOM 635 N N . ALA A 1 87 ? -3.561 -11.091 -4.244 1.00 84.12 87 ALA A N 1
ATOM 636 C CA . ALA A 1 87 ? -2.986 -12.374 -4.645 1.00 84.12 87 ALA A CA 1
ATOM 637 C C . ALA A 1 87 ? -3.609 -12.891 -5.951 1.00 84.12 87 ALA A C 1
ATOM 639 O O . ALA A 1 87 ? -2.886 -13.374 -6.819 1.00 84.12 87 ALA A O 1
ATOM 640 N N . GLN A 1 88 ? -4.921 -12.722 -6.137 1.00 85.00 88 GLN A N 1
ATOM 641 C CA . GLN A 1 88 ? -5.586 -13.068 -7.393 1.00 85.00 88 GLN A CA 1
ATOM 642 C C . GLN A 1 88 ? -5.051 -12.223 -8.557 1.00 85.00 88 GLN A C 1
ATOM 644 O O . GLN A 1 88 ? -4.611 -12.780 -9.557 1.00 85.00 88 GLN A O 1
ATOM 649 N N . ARG A 1 89 ? -4.961 -10.894 -8.388 1.00 83.31 89 ARG A N 1
ATOM 650 C CA . ARG A 1 89 ? -4.368 -9.998 -9.401 1.00 83.31 89 ARG A CA 1
ATOM 651 C C . ARG A 1 89 ? -2.920 -10.368 -9.732 1.00 83.31 89 ARG A C 1
ATOM 653 O O . ARG A 1 89 ? -2.515 -10.261 -10.886 1.00 83.31 89 ARG A O 1
ATOM 660 N N . HIS A 1 90 ? -2.151 -10.837 -8.743 1.00 85.25 90 HIS A N 1
ATOM 661 C CA . HIS A 1 90 ? -0.810 -11.377 -8.977 1.00 85.25 90 HIS A CA 1
ATOM 662 C C . HIS A 1 90 ? -0.837 -12.561 -9.940 1.00 85.25 90 HIS A C 1
ATOM 664 O O . HIS A 1 90 ? -0.064 -12.604 -10.896 1.00 85.25 90 HIS A O 1
ATOM 670 N N . ALA A 1 91 ? -1.703 -13.536 -9.655 1.00 87.38 91 ALA A N 1
ATOM 671 C CA . ALA A 1 91 ? -1.812 -14.763 -10.425 1.00 87.38 91 ALA A CA 1
ATOM 672 C C . ALA A 1 91 ? -2.266 -14.462 -11.858 1.00 87.38 91 ALA A C 1
ATOM 674 O O . ALA A 1 91 ? -1.630 -14.932 -12.800 1.00 87.38 91 ALA A O 1
ATOM 675 N N . ASP A 1 92 ? -3.284 -13.615 -12.015 1.00 84.19 92 ASP A N 1
ATOM 676 C CA . ASP A 1 92 ? -3.817 -13.208 -13.316 1.00 84.19 92 ASP A CA 1
ATOM 677 C C . ASP A 1 92 ? -2.739 -12.507 -14.161 1.00 84.19 92 ASP A C 1
ATOM 679 O O . ASP A 1 92 ? -2.505 -12.881 -15.310 1.00 84.19 92 ASP A O 1
ATOM 683 N N . GLY A 1 93 ? -2.013 -11.545 -13.577 1.00 83.06 93 GLY A N 1
ATOM 684 C CA . GLY A 1 93 ? -0.916 -10.855 -14.263 1.00 83.06 93 GLY A CA 1
ATOM 685 C C . GLY A 1 93 ? 0.253 -11.784 -14.607 1.00 83.06 93 GLY A C 1
ATOM 686 O O . GLY A 1 93 ? 0.808 -11.708 -15.702 1.00 83.06 93 GLY A O 1
ATOM 687 N N . SER A 1 94 ? 0.593 -12.717 -13.711 1.00 86.69 94 SER A N 1
ATOM 688 C CA . SER A 1 94 ? 1.659 -13.701 -13.945 1.00 86.69 94 SER A CA 1
ATOM 689 C C . SER A 1 94 ? 1.344 -14.635 -15.111 1.00 86.69 94 SER A C 1
ATOM 691 O O . SER A 1 94 ? 2.247 -14.991 -15.859 1.00 86.69 94 SER A O 1
ATOM 693 N N . GLN A 1 95 ? 0.077 -15.024 -15.290 1.00 88.75 95 GLN A N 1
ATOM 694 C CA . GLN A 1 95 ? -0.347 -15.891 -16.396 1.00 88.75 95 GLN A CA 1
ATOM 695 C C . GLN A 1 95 ? -0.247 -15.205 -17.763 1.00 88.75 95 GLN A C 1
ATOM 697 O O . GLN A 1 95 ? -0.038 -15.876 -18.772 1.00 88.75 95 GLN A O 1
ATOM 702 N N . GLN A 1 96 ? -0.393 -13.881 -17.802 1.00 85.50 96 GLN A N 1
ATOM 703 C CA . GLN A 1 96 ? -0.289 -13.100 -19.036 1.00 85.50 96 GLN A CA 1
ATOM 704 C C . GLN A 1 96 ? 1.169 -12.832 -19.432 1.00 85.50 96 GLN A C 1
ATOM 706 O O . GLN A 1 96 ? 1.469 -12.616 -20.608 1.00 85.50 96 GLN A O 1
ATOM 711 N N . LEU A 1 97 ? 2.089 -12.838 -18.465 1.00 88.62 97 LEU A N 1
ATOM 712 C CA . LEU A 1 97 ? 3.492 -12.520 -18.695 1.00 88.62 97 LEU A CA 1
ATOM 713 C C . LEU A 1 97 ? 4.302 -13.746 -19.151 1.00 88.62 97 LEU A C 1
ATOM 715 O O . LEU A 1 97 ? 4.115 -14.855 -18.649 1.00 88.62 97 LEU A O 1
ATOM 719 N N . PRO A 1 98 ? 5.276 -13.563 -20.060 1.00 89.31 98 PRO A N 1
ATOM 720 C CA . PRO A 1 98 ? 6.243 -14.605 -20.372 1.00 89.31 98 PRO A CA 1
ATOM 721 C C . PRO A 1 98 ? 7.017 -15.068 -19.132 1.00 89.31 98 PRO A C 1
ATOM 723 O O . PRO A 1 98 ? 7.486 -14.257 -18.325 1.00 89.31 98 PRO A O 1
ATOM 726 N N . VAL A 1 99 ? 7.237 -16.385 -19.051 1.00 86.69 99 VAL A N 1
ATOM 727 C CA . VAL A 1 99 ? 8.043 -17.028 -17.996 1.00 86.69 99 VAL A CA 1
ATOM 728 C C . VAL A 1 99 ? 9.469 -16.477 -17.975 1.00 86.69 99 VAL A C 1
ATOM 730 O O . VAL A 1 99 ? 10.050 -16.289 -16.912 1.00 86.69 99 VAL A O 1
ATOM 733 N N . ARG A 1 100 ? 10.035 -16.209 -19.156 1.00 85.69 100 ARG A N 1
ATOM 734 C CA . ARG A 1 100 ? 11.393 -15.689 -19.319 1.00 85.69 100 ARG A CA 1
ATOM 735 C C . ARG A 1 100 ? 11.408 -14.157 -19.207 1.00 85.69 100 ARG A C 1
ATOM 737 O O . ARG A 1 100 ? 10.761 -13.505 -20.031 1.00 85.69 100 ARG A O 1
ATOM 744 N N . PRO A 1 101 ? 12.152 -13.569 -18.252 1.00 83.38 101 PRO A N 1
ATOM 745 C CA . PRO A 1 101 ? 12.214 -12.119 -18.052 1.00 83.38 101 PRO A CA 1
ATOM 746 C C . PRO A 1 101 ? 12.609 -11.322 -19.303 1.00 83.38 101 PRO A C 1
ATOM 748 O O . PRO A 1 101 ? 11.983 -10.305 -19.605 1.00 83.38 101 PRO A O 1
ATOM 751 N N . GLN A 1 102 ? 13.566 -11.829 -20.084 1.00 84.00 102 GLN A N 1
ATOM 752 C CA . GLN A 1 102 ? 14.055 -11.200 -21.315 1.00 84.00 102 GLN A CA 1
ATOM 753 C C . GLN A 1 102 ? 12.974 -11.034 -22.398 1.00 84.00 102 GLN A C 1
ATOM 755 O O . GLN A 1 102 ? 13.050 -10.134 -23.235 1.00 84.00 102 GLN A O 1
ATOM 760 N N . ASP A 1 103 ? 11.931 -11.871 -22.375 1.00 88.00 103 ASP A N 1
ATOM 761 C CA . ASP A 1 103 ? 10.845 -11.832 -23.358 1.00 88.00 103 ASP A CA 1
ATOM 762 C C . ASP A 1 103 ? 9.754 -10.810 -22.973 1.00 88.00 103 ASP A C 1
ATOM 764 O O . ASP A 1 103 ? 8.906 -10.448 -23.799 1.00 88.00 103 ASP A O 1
ATOM 768 N N . ARG A 1 104 ? 9.772 -10.297 -21.733 1.00 87.75 104 ARG A N 1
ATOM 769 C CA . ARG A 1 104 ? 8.706 -9.441 -21.184 1.00 87.75 104 ARG A CA 1
ATOM 770 C C . ARG A 1 104 ? 8.611 -8.089 -21.867 1.00 87.75 104 ARG A C 1
ATOM 772 O O . ARG A 1 104 ? 7.501 -7.638 -22.125 1.00 87.75 104 ARG A O 1
ATOM 779 N N . TRP A 1 105 ? 9.734 -7.470 -22.238 1.00 86.56 105 TRP A N 1
ATOM 780 C CA . TRP A 1 105 ? 9.712 -6.207 -22.987 1.00 86.56 105 TRP A CA 1
ATOM 781 C C . TRP A 1 105 ? 8.919 -6.336 -24.294 1.00 86.56 105 TRP A C 1
ATOM 783 O O . TRP A 1 105 ? 8.101 -5.485 -24.648 1.00 86.56 105 TRP A O 1
ATOM 793 N N . LYS A 1 106 ? 9.136 -7.437 -25.022 1.00 91.19 106 LYS A N 1
ATOM 794 C CA . LYS A 1 106 ? 8.429 -7.713 -26.275 1.00 91.19 106 LYS A CA 1
ATOM 795 C C . LYS A 1 106 ? 6.938 -7.958 -26.030 1.00 91.19 106 LYS A C 1
ATOM 797 O O . LYS A 1 106 ? 6.130 -7.431 -26.790 1.00 91.19 106 LYS A O 1
ATOM 802 N N . ALA A 1 107 ? 6.587 -8.709 -24.987 1.00 90.81 107 ALA A N 1
ATOM 803 C CA . ALA A 1 107 ? 5.194 -8.969 -24.629 1.00 90.81 107 ALA A CA 1
ATOM 804 C C . ALA A 1 107 ? 4.450 -7.692 -24.204 1.00 90.81 107 ALA A C 1
ATOM 806 O O . ALA A 1 107 ? 3.386 -7.408 -24.748 1.00 90.81 107 ALA A O 1
ATOM 807 N N . LEU A 1 108 ? 5.039 -6.864 -23.337 1.00 92.00 108 LEU A N 1
ATOM 808 C CA . LEU A 1 108 ? 4.434 -5.605 -22.883 1.00 92.00 108 LEU A CA 1
ATOM 809 C C . LEU A 1 108 ? 4.140 -4.646 -24.045 1.00 92.00 108 LEU A C 1
ATOM 811 O O . LEU A 1 108 ? 3.090 -4.010 -24.066 1.00 92.00 108 LEU A O 1
ATOM 815 N N . ARG A 1 109 ? 5.009 -4.592 -25.066 1.00 92.44 109 ARG A N 1
ATOM 816 C CA . ARG A 1 109 ? 4.741 -3.813 -26.290 1.00 92.44 109 ARG A CA 1
ATOM 817 C C . ARG A 1 109 ? 3.549 -4.324 -27.102 1.00 92.44 109 ARG A C 1
ATOM 819 O O . ARG A 1 109 ? 2.980 -3.551 -27.865 1.00 92.44 109 ARG A O 1
ATOM 826 N N . SER A 1 110 ? 3.201 -5.603 -26.975 1.00 92.94 110 SER A N 1
ATOM 827 C CA . SER A 1 110 ? 2.061 -6.204 -27.677 1.00 92.94 110 SER A CA 1
ATOM 828 C C . SER A 1 110 ? 0.735 -6.071 -26.929 1.00 92.94 110 SER A C 1
ATOM 830 O O . SER A 1 110 ? -0.312 -6.255 -27.540 1.00 92.94 110 SER A O 1
ATOM 832 N N . PHE A 1 111 ? 0.768 -5.742 -25.635 1.00 91.00 111 PHE A N 1
ATOM 833 C CA . PHE A 1 111 ? -0.438 -5.540 -24.833 1.00 91.00 111 PHE A CA 1
ATOM 834 C C . PHE A 1 111 ? -1.152 -4.261 -25.255 1.00 91.00 111 PHE A C 1
ATOM 836 O O . PHE A 1 111 ? -0.501 -3.314 -25.702 1.00 91.00 111 PHE A O 1
ATOM 843 N N . ASP A 1 112 ? -2.470 -4.216 -25.098 1.00 90.88 112 ASP A N 1
ATOM 844 C CA . ASP A 1 112 ? -3.221 -2.974 -25.253 1.00 90.88 112 ASP A CA 1
ATOM 845 C C . ASP A 1 112 ? -2.936 -1.997 -24.097 1.00 90.88 112 ASP A C 1
ATOM 847 O O . ASP A 1 112 ? -2.189 -2.288 -23.157 1.00 90.88 112 ASP A O 1
ATOM 851 N N . HIS A 1 113 ? -3.470 -0.784 -24.221 1.00 87.19 113 HIS A N 1
ATOM 852 C CA . HIS A 1 113 ? -3.259 0.283 -23.248 1.00 87.19 113 HIS A CA 1
ATOM 853 C C . HIS A 1 113 ? -3.797 -0.098 -21.860 1.00 87.19 113 HIS A C 1
ATOM 855 O O . HIS A 1 113 ? -3.083 0.049 -20.867 1.00 87.19 113 HIS A O 1
ATOM 861 N N . ASP A 1 114 ? -5.000 -0.671 -21.813 1.00 87.75 114 ASP A N 1
ATOM 862 C CA . ASP A 1 114 ? -5.686 -1.034 -20.573 1.00 87.75 114 ASP A CA 1
ATOM 863 C C . ASP A 1 114 ? -4.916 -2.114 -19.802 1.00 87.75 114 ASP A C 1
ATOM 865 O O . ASP A 1 114 ? -4.633 -1.940 -18.618 1.00 87.75 114 ASP A O 1
ATOM 869 N N . SER A 1 115 ? -4.440 -3.165 -20.478 1.00 88.62 115 SER A N 1
ATOM 870 C CA . SER A 1 115 ? -3.655 -4.234 -19.842 1.00 88.62 115 SER A CA 1
ATOM 871 C C . SER A 1 115 ? -2.337 -3.717 -19.257 1.00 88.62 115 SER A C 1
ATOM 873 O O . SER A 1 115 ? -1.901 -4.150 -18.187 1.00 88.62 115 SER A O 1
ATOM 875 N N . ARG A 1 116 ? -1.676 -2.767 -19.936 1.00 90.00 116 ARG A N 1
ATOM 876 C CA . ARG A 1 116 ? -0.457 -2.128 -19.407 1.00 90.00 116 ARG A CA 1
ATOM 877 C C . ARG A 1 116 ? -0.773 -1.275 -18.181 1.00 90.00 116 ARG A C 1
ATOM 879 O O . ARG A 1 116 ? -0.012 -1.297 -17.215 1.00 90.00 116 ARG A O 1
ATOM 886 N N . HIS A 1 117 ? -1.877 -0.535 -18.212 1.00 85.75 117 HIS A N 1
ATOM 887 C CA . HIS A 1 117 ? -2.318 0.306 -17.102 1.00 85.75 117 HIS A CA 1
ATOM 888 C C . HIS A 1 117 ? -2.729 -0.522 -15.882 1.00 85.75 117 HIS A C 1
ATOM 890 O O . HIS A 1 117 ? -2.350 -0.176 -14.763 1.00 85.75 117 HIS A O 1
ATOM 896 N N . ASP A 1 118 ? -3.408 -1.647 -16.085 1.00 85.25 118 ASP A N 1
ATOM 897 C CA . ASP A 1 118 ? -3.779 -2.568 -15.012 1.00 85.25 118 ASP A CA 1
ATOM 898 C C . ASP A 1 118 ? -2.547 -3.194 -14.348 1.00 85.25 118 ASP A C 1
ATOM 900 O O . ASP A 1 118 ? -2.451 -3.230 -13.115 1.00 85.25 118 ASP A O 1
ATOM 904 N N . LEU A 1 119 ? -1.560 -3.627 -15.142 1.00 87.44 119 LEU A N 1
ATOM 905 C CA . LEU A 1 119 ? -0.290 -4.128 -14.611 1.00 87.44 119 LEU A CA 1
ATOM 906 C C . LEU A 1 119 ? 0.480 -3.043 -13.852 1.00 87.44 119 LEU A C 1
ATOM 908 O O . LEU A 1 119 ? 1.032 -3.318 -12.785 1.00 87.44 119 LEU A O 1
ATOM 912 N N . LEU A 1 120 ? 0.497 -1.810 -14.364 1.00 87.81 120 LEU A N 1
ATOM 913 C CA . LEU A 1 120 ? 1.118 -0.673 -13.688 1.00 87.81 120 LEU A CA 1
ATOM 914 C C . LEU A 1 120 ? 0.448 -0.403 -12.344 1.00 87.81 120 LEU A C 1
ATOM 916 O O . LEU A 1 120 ? 1.134 -0.348 -11.324 1.00 87.81 120 LEU A O 1
ATOM 920 N N . ALA A 1 121 ? -0.880 -0.286 -12.333 1.00 84.19 121 ALA A N 1
ATOM 921 C CA . ALA A 1 121 ? -1.659 -0.052 -11.127 1.00 84.19 121 ALA A CA 1
ATOM 922 C C . ALA A 1 121 ? -1.398 -1.143 -10.080 1.00 84.19 121 ALA A C 1
ATOM 924 O O . ALA A 1 121 ? -1.178 -0.838 -8.905 1.00 84.19 121 ALA A O 1
ATOM 925 N N . TYR A 1 122 ? -1.347 -2.407 -10.506 1.00 83.31 122 TYR A N 1
ATOM 926 C CA . TYR A 1 122 ? -1.018 -3.530 -9.634 1.00 83.31 122 TYR A CA 1
ATOM 927 C C . TYR A 1 122 ? 0.401 -3.431 -9.051 1.00 83.31 122 TYR A C 1
ATOM 929 O O . TYR A 1 122 ? 0.582 -3.520 -7.833 1.00 83.31 122 TYR A O 1
ATOM 937 N N . CYS A 1 123 ? 1.410 -3.196 -9.893 1.00 83.81 123 CYS A N 1
ATOM 938 C CA . CYS A 1 123 ? 2.792 -3.032 -9.451 1.00 83.81 123 CYS A CA 1
ATOM 939 C C . CYS A 1 123 ? 2.958 -1.860 -8.468 1.00 83.81 123 CYS A C 1
ATOM 941 O O . CYS A 1 123 ? 3.631 -2.004 -7.443 1.00 83.81 123 CYS A O 1
ATOM 943 N N . THR A 1 124 ? 2.314 -0.719 -8.735 1.00 82.25 124 THR A N 1
ATOM 944 C CA . THR A 1 124 ? 2.306 0.440 -7.832 1.00 82.25 124 THR A CA 1
ATOM 945 C C . THR A 1 124 ? 1.616 0.110 -6.509 1.00 82.25 124 THR A C 1
ATOM 947 O O . THR A 1 124 ? 2.149 0.452 -5.451 1.00 82.25 124 THR A O 1
ATOM 950 N N . ALA A 1 125 ? 0.491 -0.611 -6.527 1.00 79.88 125 ALA A N 1
ATOM 951 C CA . ALA A 1 125 ? -0.229 -0.997 -5.313 1.00 79.88 125 ALA A CA 1
ATOM 952 C C . ALA A 1 125 ? 0.633 -1.832 -4.349 1.00 79.88 125 ALA A C 1
ATOM 954 O O . ALA A 1 125 ? 0.594 -1.605 -3.142 1.00 79.88 125 ALA A O 1
ATOM 955 N N . LEU A 1 126 ? 1.474 -2.742 -4.855 1.00 78.44 126 LEU A N 1
ATOM 956 C CA . LEU A 1 126 ? 2.364 -3.550 -4.006 1.00 78.44 126 LEU A CA 1
ATOM 957 C C . LEU A 1 126 ? 3.529 -2.768 -3.379 1.00 78.44 126 LEU A C 1
ATOM 959 O O . LEU A 1 126 ? 4.171 -3.269 -2.450 1.00 78.44 126 LEU A O 1
ATOM 963 N N . SER A 1 127 ? 3.830 -1.579 -3.903 1.00 75.75 127 SER A N 1
ATOM 964 C CA . SER A 1 127 ? 4.841 -0.676 -3.343 1.00 75.75 127 SER A CA 1
ATOM 965 C C . SER A 1 127 ? 4.294 0.202 -2.212 1.00 75.75 127 SER A C 1
ATOM 967 O O . SER A 1 127 ? 5.063 0.851 -1.500 1.00 75.75 127 SER A O 1
ATOM 969 N N . LEU A 1 128 ? 2.968 0.221 -2.021 1.00 76.12 128 LEU A N 1
ATOM 970 C CA . LEU A 1 128 ? 2.326 1.065 -1.025 1.00 76.12 128 LEU A CA 1
ATOM 971 C C . LEU A 1 128 ? 2.679 0.597 0.392 1.00 76.12 128 LEU A C 1
ATOM 973 O O . LEU A 1 128 ? 2.325 -0.501 0.821 1.00 76.12 128 LEU A O 1
ATOM 977 N N . ASN A 1 129 ? 3.328 1.481 1.150 1.00 75.75 129 ASN A N 1
ATOM 978 C CA . ASN A 1 129 ? 3.537 1.316 2.581 1.00 75.75 129 ASN A CA 1
ATOM 979 C C . ASN A 1 129 ? 2.788 2.391 3.362 1.00 75.75 129 ASN A C 1
ATOM 981 O O . ASN A 1 129 ? 3.266 3.518 3.462 1.00 75.75 129 ASN A O 1
ATOM 985 N N . ALA A 1 130 ? 1.654 2.031 3.952 1.00 77.81 130 ALA A N 1
ATOM 986 C CA . ALA A 1 130 ? 0.911 2.907 4.856 1.00 77.81 130 ALA A CA 1
ATOM 987 C C . ALA A 1 130 ? 0.986 2.449 6.326 1.00 77.81 130 ALA A C 1
ATOM 989 O O . ALA A 1 130 ? 0.237 2.944 7.165 1.00 77.81 130 ALA A O 1
ATOM 990 N N . VAL A 1 131 ? 1.865 1.492 6.658 1.00 77.88 131 VAL A N 1
ATOM 991 C CA . VAL A 1 131 ? 1.984 0.972 8.028 1.00 77.88 131 VAL A CA 1
ATOM 992 C C . VAL A 1 131 ? 2.591 2.040 8.932 1.00 77.88 131 VAL A C 1
ATOM 994 O O . VAL A 1 131 ? 3.655 2.579 8.638 1.00 77.88 131 VAL A O 1
ATOM 997 N N . ILE A 1 132 ? 1.918 2.311 10.051 1.00 75.88 132 ILE A N 1
ATOM 998 C CA . ILE A 1 132 ? 2.386 3.230 11.090 1.00 75.88 132 ILE A CA 1
ATOM 999 C C . ILE A 1 132 ? 3.074 2.408 12.182 1.00 75.88 132 ILE A C 1
ATOM 1001 O O . ILE A 1 132 ? 2.431 1.589 12.844 1.00 75.88 132 ILE A O 1
ATOM 1005 N N . LEU A 1 133 ? 4.374 2.623 12.383 1.00 79.31 133 LEU A N 1
ATOM 1006 C CA . LEU A 1 133 ? 5.141 2.008 13.466 1.00 79.31 133 LEU A CA 1
ATOM 1007 C C . LEU A 1 133 ? 5.292 2.974 14.657 1.00 79.31 133 LEU A C 1
ATOM 1009 O O . LEU A 1 133 ? 5.327 4.187 14.460 1.00 79.31 133 LEU A O 1
ATOM 1013 N N . PRO A 1 134 ? 5.458 2.473 15.901 1.00 72.69 134 PRO A N 1
ATOM 1014 C CA . PRO A 1 134 ? 5.537 3.323 17.099 1.00 72.69 134 PRO A CA 1
ATOM 1015 C C . PRO A 1 134 ? 6.648 4.386 17.092 1.00 72.69 134 PRO A C 1
ATOM 1017 O O . PRO A 1 134 ? 6.553 5.369 17.817 1.00 72.69 134 PRO A O 1
ATOM 1020 N N . HIS A 1 135 ? 7.700 4.186 16.295 1.00 73.81 135 HIS A N 1
ATOM 1021 C CA . HIS A 1 135 ? 8.858 5.082 16.206 1.00 73.81 135 HIS A CA 1
ATOM 1022 C C . HIS A 1 135 ? 8.881 5.899 14.904 1.00 73.81 135 HIS A C 1
ATOM 1024 O O . HIS A 1 135 ? 9.883 6.554 14.607 1.00 73.81 135 HIS A O 1
ATOM 1030 N N . ASP A 1 136 ? 7.814 5.849 14.100 1.00 69.19 136 ASP A N 1
ATOM 1031 C CA . ASP A 1 136 ? 7.740 6.653 12.886 1.00 69.19 136 ASP A CA 1
ATOM 1032 C C . ASP A 1 136 ? 7.594 8.138 13.215 1.00 69.19 136 ASP A C 1
ATOM 1034 O O . ASP A 1 136 ? 6.871 8.542 14.127 1.00 69.19 136 ASP A O 1
ATOM 1038 N N . ARG A 1 137 ? 8.273 8.981 12.426 1.00 66.50 137 ARG A N 1
ATOM 1039 C CA . ARG A 1 137 ? 8.081 10.430 12.516 1.00 66.50 137 ARG A CA 1
ATOM 1040 C C . ARG A 1 137 ? 6.628 10.765 12.156 1.00 66.50 137 ARG A C 1
ATOM 1042 O O . ARG A 1 137 ? 6.158 10.305 11.108 1.00 66.50 137 ARG A O 1
ATOM 1049 N N . PRO A 1 138 ? 5.937 11.593 12.959 1.00 60.25 138 PRO A N 1
ATOM 1050 C CA . PRO A 1 138 ? 4.547 11.942 12.699 1.00 60.25 138 PRO A CA 1
ATOM 1051 C C . PRO A 1 138 ? 4.401 12.564 11.303 1.00 60.25 138 PRO A C 1
ATOM 1053 O O . PRO A 1 138 ? 5.197 13.408 10.897 1.00 60.25 138 PRO A O 1
ATOM 1056 N N . GLY A 1 139 ? 3.402 12.109 10.543 1.00 56.03 139 GLY A N 1
ATOM 1057 C CA . GLY A 1 139 ? 3.024 12.682 9.245 1.00 56.03 139 GLY A CA 1
ATOM 1058 C C . GLY A 1 139 ? 3.808 12.206 8.013 1.00 56.03 139 GLY A C 1
ATOM 1059 O O . GLY A 1 139 ? 3.292 12.355 6.907 1.00 56.03 139 GLY A O 1
ATOM 1060 N N . ARG A 1 140 ? 4.992 11.584 8.153 1.00 62.56 140 ARG A N 1
ATOM 1061 C CA . ARG A 1 140 ? 5.820 11.186 6.988 1.00 62.56 140 ARG A CA 1
ATOM 1062 C C . ARG A 1 140 ? 5.119 10.177 6.070 1.00 62.56 140 ARG A C 1
ATOM 1064 O O . ARG A 1 140 ? 5.155 10.330 4.856 1.00 62.56 140 ARG A O 1
ATOM 1071 N N . THR A 1 141 ? 4.486 9.166 6.657 1.00 59.09 141 THR A N 1
ATOM 1072 C CA . THR A 1 141 ? 3.786 8.095 5.923 1.00 59.09 141 THR A CA 1
ATOM 1073 C C . THR A 1 141 ? 2.276 8.348 5.853 1.00 59.09 141 THR A C 1
ATOM 1075 O O . THR A 1 141 ? 1.618 7.969 4.890 1.00 59.09 141 THR A O 1
ATOM 1078 N N . VAL A 1 142 ? 1.727 9.046 6.853 1.00 61.62 142 VAL A N 1
ATOM 1079 C CA . VAL A 1 142 ? 0.279 9.228 7.035 1.00 61.62 142 VAL A CA 1
ATOM 1080 C C . VAL A 1 142 ? -0.317 10.179 5.995 1.00 61.62 142 VAL A C 1
ATOM 1082 O O . VAL A 1 142 ? -1.320 9.846 5.376 1.00 61.62 142 VAL A O 1
ATOM 1085 N N . THR A 1 143 ? 0.301 11.338 5.746 1.00 63.00 143 THR A N 1
ATOM 1086 C CA . THR A 1 143 ? -0.273 12.344 4.834 1.00 63.00 143 THR A CA 1
ATOM 1087 C C . THR A 1 143 ? -0.330 11.866 3.376 1.00 63.00 143 THR A C 1
ATOM 1089 O O . THR A 1 143 ? -1.379 12.027 2.749 1.00 63.00 143 THR A O 1
ATOM 1092 N N . PRO A 1 144 ? 0.729 11.250 2.810 1.00 66.31 144 PRO A N 1
ATOM 1093 C CA . PRO A 1 144 ? 0.649 10.679 1.466 1.00 66.31 144 PRO A CA 1
ATOM 1094 C C . PRO A 1 144 ? -0.361 9.528 1.366 1.00 66.31 144 PRO A C 1
ATOM 1096 O O . PRO A 1 144 ? -1.116 9.475 0.399 1.00 66.31 144 PRO A O 1
ATOM 1099 N N . ALA A 1 145 ? -0.428 8.648 2.375 1.00 67.94 145 ALA A N 1
ATOM 1100 C CA . ALA A 1 145 ? -1.383 7.540 2.397 1.00 67.94 145 ALA A CA 1
ATOM 1101 C C . ALA A 1 145 ? -2.840 8.027 2.438 1.00 67.94 145 ALA A C 1
ATOM 1103 O O . ALA A 1 145 ? -3.673 7.493 1.713 1.00 67.94 145 ALA A O 1
ATOM 1104 N N . VAL A 1 146 ? -3.136 9.079 3.211 1.00 68.06 146 VAL A N 1
ATOM 1105 C CA . VAL A 1 146 ? -4.467 9.709 3.249 1.00 68.06 146 VAL A CA 1
ATOM 1106 C C . VAL A 1 146 ? -4.856 10.282 1.888 1.00 68.06 146 VAL A C 1
ATOM 1108 O O . VAL A 1 146 ? -5.975 10.060 1.441 1.00 68.06 146 VAL A O 1
ATOM 1111 N N . ARG A 1 147 ? -3.945 10.974 1.193 1.00 70.88 147 ARG A N 1
ATOM 1112 C CA . ARG A 1 147 ? -4.233 11.520 -0.146 1.00 70.88 147 ARG A CA 1
ATOM 1113 C C . ARG A 1 147 ? -4.558 10.419 -1.152 1.00 70.88 147 ARG A C 1
ATOM 1115 O O . ARG A 1 147 ? -5.485 10.564 -1.938 1.00 70.88 147 ARG A O 1
ATOM 1122 N N . ILE A 1 148 ? -3.815 9.313 -1.107 1.00 77.31 148 ILE A N 1
ATOM 1123 C CA . ILE A 1 148 ? -4.087 8.148 -1.955 1.00 77.31 148 ILE A CA 1
ATOM 1124 C C . ILE A 1 148 ? -5.437 7.531 -1.579 1.00 77.31 148 ILE A C 1
ATOM 1126 O O . ILE A 1 148 ? -6.239 7.277 -2.469 1.00 77.31 148 ILE A O 1
ATOM 1130 N N . ALA A 1 149 ? -5.715 7.346 -0.284 1.00 73.69 149 ALA A N 1
ATOM 1131 C CA . ALA A 1 149 ? -6.986 6.820 0.212 1.00 73.69 149 ALA A CA 1
ATOM 1132 C C . ALA A 1 149 ? -8.184 7.664 -0.256 1.00 73.69 149 ALA A C 1
ATOM 1134 O O . ALA A 1 149 ? -9.159 7.103 -0.746 1.00 73.69 149 ALA A O 1
ATOM 1135 N N . GLN A 1 150 ? -8.086 8.994 -0.191 1.00 76.44 150 GLN A N 1
ATOM 1136 C CA . GLN A 1 150 ? -9.102 9.913 -0.716 1.00 76.44 150 GLN A CA 1
ATOM 1137 C C . GLN A 1 150 ? -9.269 9.770 -2.234 1.00 76.44 150 GLN A C 1
ATOM 1139 O O . GLN A 1 150 ? -10.388 9.639 -2.720 1.00 76.44 150 GLN A O 1
ATOM 1144 N N . GLN A 1 151 ? -8.163 9.742 -2.982 1.00 77.75 151 GLN A N 1
ATOM 1145 C CA . GLN A 1 151 ? -8.185 9.643 -4.444 1.00 77.75 151 GLN A CA 1
ATOM 1146 C C . GLN A 1 151 ? -8.840 8.347 -4.941 1.00 77.75 151 GLN A C 1
ATOM 1148 O O . GLN A 1 151 ? -9.530 8.361 -5.958 1.00 77.75 151 GLN A O 1
ATOM 1153 N N . VAL A 1 152 ? -8.614 7.228 -4.246 1.00 81.81 152 VAL A N 1
ATOM 1154 C CA . VAL A 1 152 ? -9.174 5.917 -4.621 1.00 81.81 152 VAL A CA 1
ATOM 1155 C C . VAL A 1 152 ? -10.522 5.622 -3.955 1.00 81.81 152 VAL A C 1
ATOM 1157 O O . VAL A 1 152 ? -11.074 4.547 -4.179 1.00 81.81 152 VAL A O 1
ATOM 1160 N N . GLY A 1 153 ? -11.046 6.540 -3.134 1.00 79.44 153 GLY A N 1
ATOM 1161 C CA . GLY A 1 153 ? -12.292 6.342 -2.389 1.00 79.44 153 GLY A CA 1
ATOM 1162 C C . GLY A 1 153 ? -12.224 5.169 -1.406 1.00 79.44 153 GLY A C 1
ATOM 1163 O O . GLY A 1 153 ? -13.135 4.341 -1.361 1.00 79.44 153 GLY A O 1
ATOM 1164 N N . LEU A 1 154 ? -11.116 5.041 -0.667 1.00 81.12 154 LEU A N 1
ATOM 1165 C CA . LEU A 1 154 ? -10.926 3.970 0.309 1.00 81.12 154 LEU A CA 1
ATOM 1166 C C . LEU A 1 154 ? -11.856 4.154 1.515 1.00 81.12 154 LEU A C 1
ATOM 1168 O O . LEU A 1 154 ? -11.591 4.961 2.406 1.00 81.12 154 LEU A O 1
ATOM 1172 N N . ASP A 1 155 ? -12.870 3.296 1.568 1.00 81.88 155 ASP A N 1
ATOM 1173 C CA . ASP A 1 155 ? -13.807 3.159 2.678 1.00 81.88 155 ASP A CA 1
ATOM 1174 C C . ASP A 1 155 ? -13.476 1.905 3.507 1.00 81.88 155 ASP A C 1
ATOM 1176 O O . ASP A 1 155 ? -13.745 0.760 3.119 1.00 81.88 155 ASP A O 1
ATOM 1180 N N . MET A 1 156 ? -12.876 2.124 4.679 1.00 82.06 156 MET A N 1
ATOM 1181 C CA . MET A 1 156 ? -12.484 1.046 5.588 1.00 82.06 156 MET A CA 1
ATOM 1182 C C . MET A 1 156 ? -13.675 0.370 6.278 1.00 82.06 156 MET A C 1
ATOM 1184 O O . MET A 1 156 ? -13.518 -0.759 6.743 1.00 82.06 156 MET A O 1
ATOM 1188 N N . THR A 1 157 ? -14.869 0.974 6.300 1.00 83.69 157 THR A N 1
ATOM 1189 C CA . THR A 1 157 ? -16.060 0.355 6.917 1.00 83.69 157 THR A CA 1
ATOM 1190 C C . THR A 1 157 ? -16.501 -0.908 6.175 1.00 83.69 157 THR A C 1
ATOM 1192 O O . THR A 1 157 ? -17.078 -1.817 6.771 1.00 83.69 157 THR A O 1
ATOM 1195 N N . ARG A 1 158 ? -16.155 -1.017 4.885 1.00 79.88 158 ARG A N 1
ATOM 1196 C CA . ARG A 1 158 ? -16.445 -2.187 4.037 1.00 79.88 158 ARG A CA 1
ATOM 1197 C C . ARG A 1 158 ? -15.549 -3.385 4.320 1.00 79.88 158 ARG A C 1
ATOM 1199 O O . ARG A 1 158 ? -15.918 -4.511 4.002 1.00 79.88 158 ARG A O 1
ATOM 1206 N N . SER A 1 159 ? -14.352 -3.145 4.850 1.00 74.31 159 SER A N 1
ATOM 1207 C CA . SER A 1 159 ? -13.319 -4.175 5.029 1.00 74.31 159 SER A CA 1
ATOM 1208 C C . SER A 1 159 ? -12.947 -4.416 6.490 1.00 74.31 159 SER A C 1
ATOM 1210 O O . SER A 1 159 ? -12.284 -5.409 6.797 1.00 74.31 159 SER A O 1
ATOM 1212 N N . PHE A 1 160 ? -13.386 -3.542 7.398 1.00 83.25 160 PHE A N 1
ATOM 1213 C CA . PHE A 1 160 ? -13.118 -3.638 8.821 1.00 83.25 160 PHE A CA 1
ATOM 1214 C C . PHE A 1 160 ? -14.367 -3.331 9.648 1.00 83.25 160 PHE A C 1
ATOM 1216 O O . PHE A 1 160 ? -15.010 -2.296 9.497 1.00 83.25 160 PHE A O 1
ATOM 1223 N N . THR A 1 161 ? -14.666 -4.220 10.592 1.00 86.44 161 THR A N 1
ATOM 1224 C CA . THR A 1 161 ? -15.658 -3.996 11.646 1.00 86.44 161 THR A CA 1
ATOM 1225 C C . THR A 1 161 ? -14.990 -4.278 12.990 1.00 86.44 161 THR A C 1
ATOM 1227 O O . THR A 1 161 ? -14.423 -5.364 13.155 1.00 86.44 161 THR A O 1
ATOM 1230 N N . PRO A 1 162 ? -15.003 -3.329 13.943 1.00 86.75 162 PRO A N 1
ATOM 1231 C CA . PRO A 1 162 ? -14.372 -3.521 15.242 1.00 86.75 162 PRO A CA 1
ATOM 1232 C C . PRO A 1 162 ? -15.140 -4.561 16.064 1.00 86.75 162 PRO A C 1
ATOM 1234 O O . PRO A 1 162 ? -16.350 -4.459 16.249 1.00 86.75 162 PRO A O 1
ATOM 1237 N N . THR A 1 163 ? -14.418 -5.558 16.567 1.00 89.12 163 THR A N 1
ATOM 1238 C CA . THR A 1 163 ? -14.929 -6.644 17.412 1.00 89.12 163 THR A CA 1
ATOM 1239 C C . THR A 1 163 ? -14.082 -6.778 18.672 1.00 89.12 163 THR A C 1
ATOM 1241 O O . THR A 1 163 ? -12.956 -6.270 18.752 1.00 89.12 163 THR A O 1
ATOM 1244 N N . ALA A 1 164 ? -14.581 -7.520 19.657 1.00 90.50 164 ALA A N 1
ATOM 1245 C CA . ALA A 1 164 ? -13.825 -7.886 20.846 1.00 90.50 164 ALA A CA 1
ATOM 1246 C C . ALA A 1 164 ? -12.528 -8.632 20.492 1.00 90.50 164 ALA A C 1
ATOM 1248 O O . ALA A 1 164 ? -11.503 -8.435 21.147 1.00 90.50 164 ALA A O 1
ATOM 1249 N N . ALA A 1 165 ? -12.540 -9.447 19.433 1.00 85.81 165 ALA A N 1
ATOM 1250 C CA . ALA A 1 165 ? -11.392 -10.249 19.019 1.00 85.81 165 ALA A CA 1
ATOM 1251 C C . ALA A 1 165 ? -10.320 -9.445 18.262 1.00 85.81 165 ALA A C 1
ATOM 1253 O O . ALA A 1 165 ? -9.122 -9.703 18.434 1.00 85.81 165 ALA A O 1
ATOM 1254 N N . ASN A 1 166 ? -10.724 -8.490 17.415 1.00 81.88 166 ASN A N 1
ATOM 1255 C CA . ASN A 1 166 ? -9.800 -7.776 16.529 1.00 81.88 166 ASN A CA 1
ATOM 1256 C C . ASN A 1 166 ? -9.346 -6.402 17.062 1.00 81.88 166 ASN A C 1
ATOM 1258 O O . ASN A 1 166 ? -8.226 -5.999 16.739 1.00 81.88 166 ASN A O 1
ATOM 1262 N N . ASP A 1 167 ? -10.137 -5.749 17.922 1.00 88.94 167 ASP A N 1
ATOM 1263 C CA . ASP A 1 167 ? -9.867 -4.400 18.432 1.00 88.94 167 ASP A CA 1
ATOM 1264 C C . ASP A 1 167 ? -10.095 -4.290 19.947 1.00 88.94 167 ASP A C 1
ATOM 1266 O O . ASP A 1 167 ? -9.129 -4.218 20.716 1.00 88.94 167 ASP A O 1
ATOM 1270 N N . PHE A 1 168 ? -11.349 -4.352 20.411 1.00 91.00 168 PHE A N 1
ATOM 1271 C CA . PHE A 1 168 ? -11.703 -3.948 21.777 1.00 91.00 168 PHE A CA 1
ATOM 1272 C C . PHE A 1 168 ? -11.033 -4.794 22.869 1.00 91.00 168 PHE A C 1
ATOM 1274 O O . PHE A 1 168 ? -10.691 -4.271 23.929 1.00 91.00 168 PHE A O 1
ATOM 1281 N N . GLY A 1 169 ? -10.743 -6.075 22.623 1.00 89.44 169 GLY A N 1
ATOM 1282 C CA . GLY A 1 169 ? -9.992 -6.912 23.568 1.00 89.44 169 GLY A CA 1
ATOM 1283 C C . GLY A 1 169 ? -8.547 -6.441 23.790 1.00 89.44 169 GLY A C 1
ATOM 1284 O O . GLY A 1 169 ? -7.960 -6.666 24.857 1.00 89.44 169 GLY A O 1
ATOM 1285 N N . ARG A 1 170 ? -7.968 -5.739 22.809 1.00 89.50 170 ARG A N 1
ATOM 1286 C CA . ARG A 1 170 ? -6.594 -5.210 22.832 1.00 89.50 170 ARG A CA 1
ATOM 1287 C C . ARG A 1 170 ? -6.543 -3.747 23.271 1.00 89.50 170 ARG A C 1
ATOM 1289 O O . ARG A 1 170 ? -5.541 -3.335 23.852 1.00 89.50 170 ARG A O 1
ATOM 1296 N N . THR A 1 171 ? -7.627 -3.006 23.086 1.00 90.06 171 THR A N 1
ATOM 1297 C CA . THR A 1 171 ? -7.779 -1.610 23.516 1.00 90.06 171 THR A CA 1
ATOM 1298 C C . THR A 1 171 ? -7.852 -1.490 25.049 1.00 90.06 171 THR A C 1
ATOM 1300 O O . THR A 1 171 ? -8.173 -2.446 25.762 1.00 90.06 171 THR A O 1
ATOM 1303 N N . THR A 1 172 ? -7.475 -0.340 25.615 1.00 93.25 172 THR A N 1
ATOM 1304 C CA . THR A 1 172 ? -7.617 -0.065 27.059 1.00 93.25 172 THR A CA 1
ATOM 1305 C C . THR A 1 172 ? -9.089 0.164 27.423 1.00 93.25 172 THR A C 1
ATOM 1307 O O . THR A 1 172 ? -9.878 0.549 26.566 1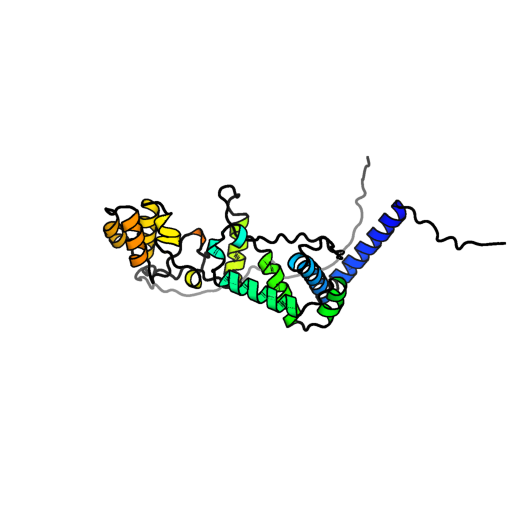.00 93.25 172 THR A O 1
ATOM 1310 N N . LYS A 1 173 ? -9.479 0.003 28.699 1.00 93.69 173 LYS A N 1
ATOM 1311 C CA . LYS A 1 173 ? -10.857 0.319 29.141 1.00 93.69 173 LYS A CA 1
ATOM 1312 C C . LYS A 1 173 ? -11.276 1.747 28.765 1.00 93.69 173 LYS A C 1
ATOM 1314 O O . LYS A 1 173 ? -12.372 1.964 28.266 1.00 93.69 173 LYS A O 1
ATOM 1319 N N . THR A 1 174 ? -10.371 2.708 28.952 1.00 93.75 174 THR A N 1
ATOM 1320 C CA . THR A 1 174 ? -10.592 4.112 28.585 1.00 93.75 174 THR A CA 1
ATOM 1321 C C . THR A 1 174 ? -10.813 4.291 27.084 1.00 93.75 174 THR A C 1
ATOM 1323 O O . THR A 1 174 ? -11.697 5.046 26.690 1.00 93.75 174 THR A O 1
ATOM 1326 N N . GLY A 1 175 ? -10.062 3.567 26.248 1.00 91.50 175 GLY A N 1
ATOM 1327 C CA . GLY A 1 175 ? -10.235 3.580 24.797 1.00 91.50 175 GLY A CA 1
ATOM 1328 C C . GLY A 1 175 ? -11.560 2.958 24.352 1.00 91.50 175 GLY A C 1
ATOM 1329 O O . GLY A 1 175 ? -12.222 3.524 23.488 1.00 91.50 175 GLY A O 1
ATOM 1330 N N . ILE A 1 176 ? -11.991 1.858 24.981 1.00 92.62 176 ILE A N 1
ATOM 1331 C CA . ILE A 1 176 ? -13.293 1.230 24.693 1.00 92.62 176 ILE A CA 1
ATOM 1332 C C . ILE A 1 176 ? -14.439 2.200 25.017 1.00 92.62 176 ILE A C 1
ATOM 1334 O O . ILE A 1 176 ? -15.330 2.406 24.197 1.00 92.62 176 ILE A O 1
ATOM 1338 N N . LEU A 1 177 ? -14.388 2.861 26.177 1.00 95.06 177 LEU A N 1
ATOM 1339 C CA . LEU A 1 177 ? -15.389 3.862 26.553 1.00 95.06 177 LEU A CA 1
ATOM 1340 C C . LEU A 1 177 ? -15.410 5.045 25.585 1.00 95.06 177 LEU A C 1
ATOM 1342 O O . LEU A 1 177 ? -16.481 5.480 25.175 1.00 95.06 177 LEU A O 1
ATOM 1346 N N . ALA A 1 178 ? -14.240 5.557 25.193 1.00 92.75 178 ALA A N 1
ATOM 1347 C CA . ALA A 1 178 ? -14.148 6.636 24.213 1.00 92.75 178 ALA A CA 1
ATOM 1348 C C . ALA A 1 178 ? -14.740 6.230 22.852 1.00 92.75 178 ALA A C 1
ATOM 1350 O O . ALA A 1 178 ? -15.468 7.017 22.252 1.00 92.75 178 ALA A O 1
ATOM 1351 N N . ALA A 1 179 ? -14.486 5.002 22.395 1.00 92.00 179 ALA A N 1
ATOM 1352 C CA . ALA A 1 179 ? -15.051 4.468 21.159 1.00 92.00 179 ALA A CA 1
ATOM 1353 C C . ALA A 1 179 ? -16.584 4.413 21.203 1.00 92.00 179 ALA A C 1
ATOM 1355 O O . ALA A 1 179 ? -17.253 4.939 20.316 1.00 92.00 179 ALA A O 1
ATOM 1356 N N . VAL A 1 180 ? -17.149 3.847 22.273 1.00 94.00 180 VAL A N 1
ATOM 1357 C CA . VAL A 1 180 ? -18.607 3.731 22.442 1.00 94.00 180 VAL A CA 1
ATOM 1358 C C . VAL A 1 180 ? -19.268 5.104 22.556 1.00 94.00 180 VAL A C 1
ATOM 1360 O O . VAL A 1 180 ? -20.303 5.338 21.933 1.00 94.00 180 VAL A O 1
ATOM 1363 N N . ARG A 1 181 ? -18.641 6.045 23.271 1.00 94.88 181 ARG A N 1
ATOM 1364 C CA . ARG A 1 181 ? -19.103 7.438 23.357 1.00 94.88 181 ARG A CA 1
ATOM 1365 C C . ARG A 1 181 ? -19.127 8.126 21.998 1.00 94.88 181 ARG A C 1
ATOM 1367 O O . ARG A 1 181 ? -20.096 8.805 21.684 1.00 94.88 181 ARG A O 1
ATOM 1374 N N . GLN A 1 182 ? -18.093 7.931 21.184 1.00 91.50 182 GLN A N 1
ATOM 1375 C CA . GLN A 1 182 ? -18.045 8.482 19.829 1.00 91.50 182 GLN A CA 1
ATOM 1376 C C . GLN A 1 182 ? -19.091 7.847 18.904 1.00 91.50 182 GLN A C 1
ATOM 1378 O O . GLN A 1 182 ? -19.658 8.543 18.073 1.00 91.50 182 GLN A O 1
ATOM 1383 N N . ALA A 1 183 ? -19.354 6.547 19.042 1.00 91.88 183 ALA A N 1
ATOM 1384 C CA . ALA A 1 183 ? -20.266 5.822 18.158 1.00 91.88 183 ALA A CA 1
ATOM 1385 C C . ALA A 1 183 ? -21.756 5.994 18.514 1.00 91.88 183 ALA A C 1
ATOM 1387 O O . ALA A 1 183 ? -22.610 5.978 17.628 1.00 91.88 183 ALA A O 1
ATOM 1388 N N . LYS A 1 184 ? -22.090 6.091 19.809 1.00 92.56 184 LYS A N 1
ATOM 1389 C CA . LYS A 1 184 ? -23.477 6.046 20.321 1.00 92.56 184 LYS A CA 1
ATOM 1390 C C . LYS A 1 184 ? -23.807 7.111 21.378 1.00 92.56 184 LYS A C 1
ATOM 1392 O O . LYS A 1 184 ? -24.946 7.162 21.837 1.00 92.56 184 LYS A O 1
ATOM 1397 N N . GLY A 1 185 ? -22.853 7.958 21.761 1.00 92.06 185 GLY A N 1
ATOM 1398 C CA . GLY A 1 185 ? -23.041 9.026 22.747 1.00 92.06 185 GLY A CA 1
ATOM 1399 C C . GLY A 1 185 ? -22.720 8.633 24.194 1.00 92.06 185 GLY A C 1
ATOM 1400 O O . GLY A 1 185 ? -22.453 7.475 24.522 1.00 92.06 185 GLY A O 1
ATOM 1401 N N . GLU A 1 186 ? -22.750 9.626 25.088 1.00 93.19 186 GLU A N 1
ATOM 1402 C CA . GLU A 1 186 ? -22.266 9.497 26.473 1.00 93.19 186 GLU A CA 1
ATOM 1403 C C . GLU A 1 186 ? -23.052 8.478 27.310 1.00 93.19 186 GLU A C 1
ATOM 1405 O O . GLU A 1 186 ? -22.462 7.719 28.080 1.00 93.19 186 GLU A O 1
ATOM 1410 N N . ALA A 1 187 ? -24.372 8.399 27.114 1.00 91.75 187 ALA A N 1
ATOM 1411 C CA . ALA A 1 187 ? -25.234 7.468 27.843 1.00 91.75 187 ALA A CA 1
ATOM 1412 C C . ALA A 1 187 ? -24.820 6.002 27.629 1.00 91.75 187 ALA A C 1
ATOM 1414 O O . ALA A 1 187 ? -24.804 5.217 28.574 1.00 91.75 187 ALA A O 1
ATOM 1415 N N . ALA A 1 188 ? -24.416 5.638 26.407 1.00 89.81 188 ALA A N 1
ATOM 1416 C CA . ALA A 1 188 ? -23.955 4.287 26.097 1.00 89.81 188 ALA A CA 1
ATOM 1417 C C . ALA A 1 188 ? -22.621 3.954 26.788 1.00 89.81 188 ALA A C 1
ATOM 1419 O O . ALA A 1 188 ? -22.416 2.822 27.219 1.00 89.81 188 ALA A O 1
ATOM 1420 N N . GLY A 1 189 ? -21.735 4.942 26.953 1.00 91.31 189 GLY A N 1
ATOM 1421 C CA . GLY A 1 189 ? -20.487 4.775 27.700 1.00 91.31 189 GLY A CA 1
ATOM 1422 C C . GLY A 1 189 ? -20.726 4.480 29.184 1.00 91.31 189 GLY A C 1
ATOM 1423 O O . GLY A 1 189 ? -20.093 3.591 29.748 1.00 91.31 189 GLY A O 1
ATOM 1424 N N . GLN A 1 190 ? -21.687 5.167 29.807 1.00 92.44 190 GLN A N 1
ATOM 1425 C CA . GLN A 1 190 ? -22.032 4.960 31.221 1.00 92.44 190 GLN A CA 1
ATOM 1426 C C . GLN A 1 190 ? -22.597 3.558 31.496 1.00 92.44 190 GLN A C 1
ATOM 1428 O O . GLN A 1 190 ? -22.333 2.983 32.554 1.00 92.44 190 GLN A O 1
ATOM 1433 N N . LEU A 1 191 ? -23.316 2.972 30.531 1.00 92.31 191 LEU A N 1
ATOM 1434 C CA . LEU A 1 191 ? -23.864 1.616 30.649 1.00 92.31 191 LEU A CA 1
ATOM 1435 C C . LEU A 1 191 ? -22.785 0.538 30.786 1.00 92.31 191 LEU A C 1
ATOM 1437 O O . LEU A 1 191 ? -23.052 -0.500 31.381 1.00 92.31 191 LEU A O 1
ATOM 1441 N N . ILE A 1 192 ? -21.581 0.767 30.260 1.00 93.38 192 ILE A N 1
ATOM 1442 C CA . ILE A 1 192 ? -20.524 -0.254 30.219 1.00 93.38 192 ILE A CA 1
ATOM 1443 C C . ILE A 1 192 ? -19.332 0.052 31.132 1.00 93.38 192 ILE A C 1
ATOM 1445 O O . ILE A 1 192 ? -18.473 -0.808 31.311 1.00 93.38 192 ILE A O 1
ATOM 1449 N N . ASP A 1 193 ? -19.267 1.244 31.732 1.00 94.12 193 ASP A N 1
ATOM 1450 C CA . ASP A 1 193 ? -18.124 1.721 32.532 1.00 94.12 193 ASP A CA 1
ATOM 1451 C C . ASP A 1 193 ? -17.772 0.805 33.716 1.00 94.12 193 ASP A C 1
ATOM 1453 O O . ASP A 1 193 ? -16.606 0.505 33.985 1.00 94.12 193 ASP A O 1
ATOM 1457 N N . HIS A 1 194 ? -18.792 0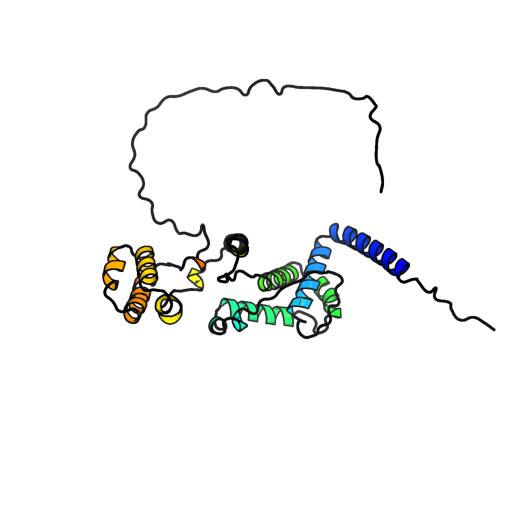.261 34.374 1.00 93.12 194 HIS A N 1
ATOM 1458 C CA . HIS A 1 194 ? -18.634 -0.625 35.526 1.00 93.12 194 HIS A CA 1
ATOM 1459 C C . HIS A 1 194 ? -18.179 -2.049 35.155 1.00 93.12 194 HIS A C 1
ATOM 1461 O O . HIS A 1 194 ? -17.813 -2.834 36.037 1.00 93.12 194 HIS A O 1
ATOM 1467 N N . LEU A 1 195 ? -18.180 -2.409 33.867 1.00 94.50 195 LEU A N 1
ATOM 1468 C CA . LEU A 1 195 ? -17.860 -3.759 33.421 1.00 94.50 195 LEU A CA 1
ATOM 1469 C C . LEU A 1 195 ? -16.359 -4.077 33.530 1.00 94.50 195 LEU A C 1
ATOM 1471 O O . LEU A 1 195 ? -15.451 -3.227 33.498 1.00 94.50 195 LEU A O 1
ATOM 1475 N N . ARG A 1 196 ? -16.065 -5.373 33.650 1.00 95.19 196 ARG A N 1
ATOM 1476 C CA . ARG A 1 196 ? -14.696 -5.888 33.519 1.00 95.19 196 ARG A CA 1
ATOM 1477 C C . ARG A 1 196 ? -14.275 -5.817 32.052 1.00 95.19 196 ARG A C 1
ATOM 1479 O O . ARG A 1 196 ? -15.112 -5.804 31.164 1.00 95.19 196 ARG A O 1
ATOM 1486 N N . LYS A 1 197 ? -12.965 -5.753 31.783 1.00 93.94 197 LYS A N 1
ATOM 1487 C CA . LYS A 1 197 ? -12.438 -5.459 30.433 1.00 93.94 197 LYS A CA 1
ATOM 1488 C C . LYS A 1 197 ? -12.976 -6.416 29.357 1.00 93.94 197 LYS A C 1
ATOM 1490 O O . LYS A 1 197 ? -13.305 -5.961 28.272 1.00 93.94 197 LYS A O 1
ATOM 1495 N N . ALA A 1 198 ? -13.039 -7.713 29.660 1.00 93.69 198 ALA A N 1
ATOM 1496 C CA . ALA A 1 198 ? -13.528 -8.716 28.718 1.00 93.69 198 ALA A CA 1
ATOM 1497 C C . ALA A 1 198 ? -15.009 -8.482 28.368 1.00 93.69 198 ALA A C 1
ATOM 1499 O O . ALA A 1 198 ? -15.338 -8.361 27.194 1.00 93.69 198 ALA A O 1
ATOM 1500 N N . ASP A 1 199 ? -15.862 -8.310 29.381 1.00 95.12 199 ASP A N 1
ATOM 1501 C CA . ASP A 1 199 ? -17.299 -8.063 29.198 1.00 95.12 199 ASP A CA 1
ATOM 1502 C C . ASP A 1 199 ? -17.557 -6.714 28.510 1.00 95.12 199 ASP A C 1
ATOM 1504 O O . ASP A 1 199 ? -18.390 -6.608 27.617 1.00 95.12 199 ASP A O 1
ATOM 1508 N N . MET A 1 200 ? -16.772 -5.691 28.864 1.00 96.06 200 MET A N 1
ATOM 1509 C CA . MET A 1 200 ? -16.808 -4.368 28.239 1.00 96.06 200 MET A CA 1
ATOM 1510 C C . MET A 1 200 ? -16.471 -4.433 26.744 1.00 96.06 200 MET A C 1
ATOM 1512 O O . MET A 1 200 ? -17.086 -3.724 25.957 1.00 96.06 200 MET A O 1
ATOM 1516 N N . ALA A 1 201 ? -15.512 -5.273 26.338 1.00 94.62 201 ALA A N 1
ATOM 1517 C CA . ALA A 1 201 ? -15.142 -5.428 24.933 1.00 94.62 201 ALA A CA 1
ATOM 1518 C C . ALA A 1 201 ? -16.255 -6.095 24.109 1.00 94.62 201 ALA A C 1
ATOM 1520 O O . ALA A 1 201 ? -16.513 -5.670 22.984 1.00 94.62 201 ALA A O 1
ATOM 1521 N N . VAL A 1 202 ? -16.928 -7.102 24.676 1.00 96.12 202 VAL A N 1
ATOM 1522 C CA . VAL A 1 202 ? -18.069 -7.781 24.038 1.00 96.12 202 VAL A CA 1
ATOM 1523 C C . VAL A 1 202 ? -19.267 -6.837 23.920 1.00 96.12 202 VAL A C 1
ATOM 1525 O O . VAL A 1 202 ? -19.888 -6.745 22.864 1.00 96.12 202 VAL A O 1
ATOM 1528 N N . GLU A 1 203 ? -19.570 -6.082 24.976 1.00 94.56 203 GLU A N 1
ATOM 1529 C CA . GLU A 1 203 ? -20.689 -5.140 24.944 1.00 94.56 203 GLU A CA 1
ATOM 1530 C C . GLU A 1 203 ? -20.405 -3.947 24.017 1.00 94.56 203 GLU A C 1
ATOM 1532 O O . GLU A 1 203 ? -21.296 -3.489 23.303 1.00 94.56 203 GLU A O 1
ATOM 1537 N N . ALA A 1 204 ? -19.154 -3.482 23.944 1.00 93.88 204 ALA A N 1
ATOM 1538 C CA . ALA A 1 204 ? -18.746 -2.454 22.991 1.00 93.88 204 ALA A CA 1
ATOM 1539 C C . ALA A 1 204 ? -18.908 -2.908 21.535 1.00 93.88 204 ALA A C 1
ATOM 1541 O O . ALA A 1 204 ? -19.419 -2.138 20.726 1.00 93.88 204 ALA A O 1
ATOM 1542 N N . GLU A 1 205 ? -18.549 -4.153 21.205 1.00 94.62 205 GLU A N 1
ATOM 1543 C CA . GLU A 1 205 ? -18.815 -4.735 19.883 1.00 94.62 205 GLU A CA 1
ATOM 1544 C C . GLU A 1 205 ? -20.307 -4.662 19.537 1.00 94.62 205 GLU A C 1
ATOM 1546 O O . GLU A 1 205 ? -20.669 -4.166 18.469 1.00 94.62 205 GLU A O 1
ATOM 1551 N N . ARG A 1 206 ? -21.184 -5.053 20.470 1.00 94.56 206 ARG A N 1
ATOM 1552 C CA . ARG A 1 206 ? -22.640 -4.995 20.275 1.00 94.56 206 ARG A CA 1
ATOM 1553 C C . ARG A 1 206 ? -23.154 -3.567 20.072 1.00 94.56 206 ARG A C 1
ATOM 1555 O O . ARG A 1 206 ? -24.033 -3.345 19.242 1.00 94.56 206 ARG A O 1
ATOM 1562 N N . LEU A 1 207 ? -22.640 -2.605 20.837 1.00 93.06 207 LEU A N 1
ATOM 1563 C CA . LEU A 1 207 ? -23.074 -1.205 20.781 1.00 93.06 207 LEU A CA 1
ATOM 1564 C C . LEU A 1 207 ? -22.582 -0.484 19.522 1.00 93.06 207 LEU A C 1
ATOM 1566 O O . LEU A 1 207 ? -23.297 0.358 18.977 1.00 93.06 207 LEU A O 1
ATOM 1570 N N . VAL A 1 208 ? -21.372 -0.802 19.070 1.00 92.25 208 VAL A N 1
ATOM 1571 C CA . VAL A 1 208 ? -20.727 -0.170 17.913 1.00 92.25 208 VAL A CA 1
ATOM 1572 C C . VAL A 1 208 ? -21.152 -0.824 16.593 1.00 92.25 208 VAL A C 1
ATOM 1574 O O . VAL A 1 208 ? -21.095 -0.178 15.543 1.00 92.25 208 VAL A O 1
ATOM 1577 N N . ALA A 1 209 ? -21.648 -2.062 16.624 1.00 91.44 209 ALA A N 1
ATOM 1578 C CA . ALA A 1 209 ? -22.169 -2.747 15.447 1.00 91.44 209 ALA A CA 1
ATOM 1579 C C . ALA A 1 209 ? -23.184 -1.886 14.665 1.00 91.44 209 ALA A C 1
ATOM 1581 O O . ALA A 1 209 ? -24.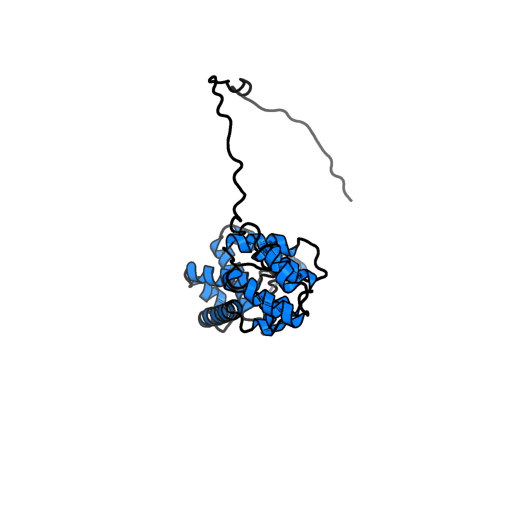105 -1.287 15.225 1.00 91.44 209 ALA A O 1
ATOM 1582 N N . GLY A 1 210 ? -22.994 -1.808 13.345 1.00 87.62 210 GLY A N 1
ATOM 1583 C CA . GLY A 1 210 ? -23.872 -1.068 12.431 1.00 87.62 210 GLY A CA 1
ATOM 1584 C C . GLY A 1 210 ? -23.767 0.461 12.496 1.00 87.62 210 GLY A C 1
ATOM 1585 O O . GLY A 1 210 ? -24.512 1.134 11.794 1.00 87.62 210 GLY A O 1
ATOM 1586 N N . THR A 1 211 ? -22.868 1.030 13.309 1.00 88.75 211 THR A N 1
ATOM 1587 C CA . THR A 1 211 ? -22.661 2.494 13.369 1.00 88.75 211 THR A 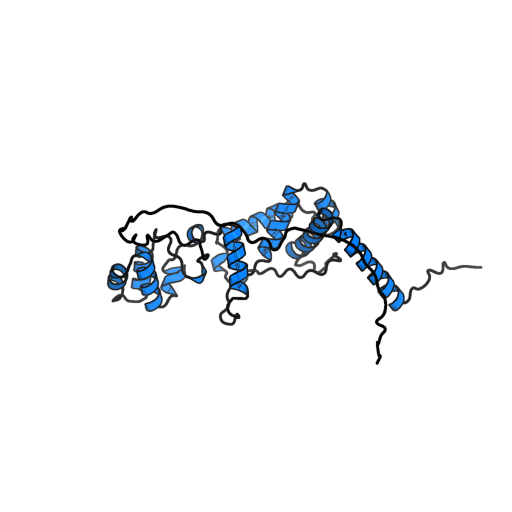CA 1
ATOM 1588 C C . THR A 1 211 ? -21.713 3.032 12.303 1.00 88.75 211 THR A C 1
ATOM 1590 O O . THR A 1 211 ? -21.646 4.240 12.117 1.00 88.75 211 THR A O 1
ATOM 1593 N N . GLY A 1 212 ? -20.939 2.162 11.647 1.00 86.69 212 GLY A N 1
ATOM 1594 C CA . GLY A 1 212 ? -19.846 2.580 10.764 1.00 86.69 212 GLY A CA 1
ATOM 1595 C C . GLY A 1 212 ? -18.646 3.183 11.505 1.00 86.69 212 GLY A C 1
ATOM 1596 O O . GLY A 1 212 ? -17.716 3.664 10.866 1.00 86.69 212 GLY A O 1
ATOM 1597 N N . TRP A 1 213 ? -18.627 3.161 12.844 1.00 91.94 213 TRP A N 1
ATOM 1598 C CA . TRP A 1 213 ? -17.504 3.698 13.606 1.00 91.94 213 TRP A CA 1
ATOM 1599 C C . TRP A 1 213 ? -16.223 2.895 13.356 1.00 91.94 213 TRP A C 1
ATOM 1601 O O . TRP A 1 213 ? -16.214 1.661 13.378 1.00 91.94 213 TRP A O 1
ATOM 1611 N N . LEU A 1 214 ? -15.121 3.626 13.190 1.00 87.25 214 LEU A N 1
ATOM 1612 C CA . LEU A 1 214 ? -13.783 3.083 12.993 1.00 87.25 214 LEU A CA 1
ATOM 1613 C C . LEU A 1 214 ? -12.795 3.664 14.017 1.00 87.25 214 LEU A C 1
ATOM 1615 O O . LEU A 1 214 ? -12.915 4.839 14.388 1.00 87.25 214 LEU A O 1
ATOM 1619 N N . PRO A 1 215 ? -11.766 2.903 14.431 1.00 83.94 215 PRO A N 1
ATOM 1620 C CA . PRO A 1 215 ? -10.617 3.447 15.147 1.00 83.94 215 PRO A CA 1
ATOM 1621 C C . PRO A 1 215 ? -9.896 4.526 14.330 1.00 83.94 215 PRO A C 1
ATOM 1623 O O . PRO A 1 215 ? -9.800 4.427 13.108 1.00 83.94 215 PRO A O 1
ATOM 1626 N N . GLN A 1 216 ? -9.329 5.529 15.008 1.00 82.81 216 GLN A N 1
ATOM 1627 C CA . GLN A 1 216 ? -8.672 6.679 14.369 1.00 82.81 216 GLN A CA 1
ATOM 1628 C C . GLN A 1 216 ? -7.658 6.312 13.261 1.00 82.81 216 GLN A C 1
ATOM 1630 O O . GLN A 1 216 ? -7.699 6.968 12.224 1.00 82.81 216 GLN A O 1
ATOM 1635 N N . PRO A 1 217 ? -6.794 5.280 13.395 1.00 80.31 217 PRO A N 1
ATOM 1636 C CA . PRO A 1 217 ? -5.836 4.931 12.340 1.00 80.31 217 PRO A CA 1
ATOM 1637 C C . PRO A 1 217 ? -6.462 4.413 11.037 1.00 80.31 217 PRO A C 1
ATOM 1639 O O . PRO A 1 217 ? -5.772 4.366 10.025 1.00 80.31 217 PRO A O 1
ATOM 1642 N N . LEU A 1 218 ? -7.728 3.986 11.066 1.00 81.56 218 LEU A N 1
ATOM 1643 C CA . LEU A 1 218 ? -8.447 3.459 9.902 1.00 81.56 218 LEU A CA 1
ATOM 1644 C C . LEU A 1 218 ? -9.385 4.489 9.265 1.00 81.56 218 LEU A C 1
ATOM 1646 O O . LEU A 1 218 ? -10.026 4.181 8.265 1.00 81.56 218 LEU A O 1
ATOM 1650 N N . ARG A 1 219 ? -9.499 5.690 9.841 1.00 81.88 219 ARG A N 1
ATOM 1651 C CA . ARG A 1 219 ? -10.325 6.757 9.273 1.00 81.88 219 ARG A CA 1
ATOM 1652 C C . ARG A 1 219 ? -9.56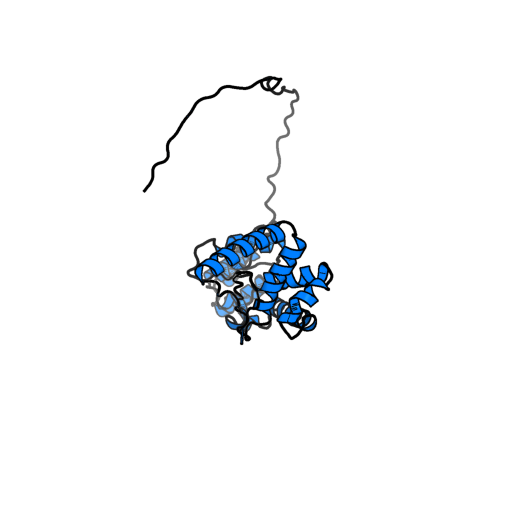4 7.450 8.153 1.00 81.88 219 ARG A C 1
ATOM 1654 O O . ARG A 1 219 ? -8.411 7.839 8.341 1.00 81.88 219 ARG A O 1
ATOM 1661 N N . THR A 1 220 ? -10.235 7.661 7.028 1.00 68.50 220 THR A N 1
ATOM 1662 C CA . THR A 1 220 ? -9.774 8.562 5.971 1.00 68.50 220 THR A CA 1
ATOM 1663 C C . THR A 1 220 ? -10.323 9.959 6.288 1.00 68.50 220 THR A C 1
ATOM 1665 O O . THR A 1 220 ? -11.538 10.140 6.262 1.00 68.50 220 THR A O 1
ATOM 1668 N N . PRO A 1 221 ? -9.483 10.954 6.641 1.00 63.16 221 PRO A N 1
ATOM 1669 C CA . PRO A 1 221 ? -9.955 12.310 6.916 1.00 63.16 221 PRO A CA 1
ATOM 1670 C C . PRO A 1 221 ? -10.772 12.866 5.744 1.00 63.16 221 PRO A C 1
ATOM 1672 O O . PRO A 1 221 ? -10.319 12.789 4.602 1.00 63.16 221 PRO A O 1
ATOM 1675 N N . GLY A 1 222 ? -11.944 13.440 6.025 1.00 56.53 222 GLY A N 1
ATOM 1676 C CA . GLY A 1 222 ? -12.849 13.999 5.010 1.00 56.53 222 GLY A CA 1
ATOM 1677 C C . GLY A 1 222 ? -13.959 13.060 4.526 1.00 56.53 222 GLY A C 1
ATOM 1678 O O . GLY A 1 222 ? -14.810 13.513 3.772 1.00 56.53 222 GLY A O 1
ATOM 1679 N N . ASP A 1 223 ? -13.977 11.805 4.989 1.00 49.09 223 ASP A N 1
ATOM 1680 C CA . ASP A 1 223 ? -15.082 10.846 4.791 1.00 49.09 223 ASP A CA 1
ATOM 1681 C C . ASP A 1 223 ? -15.932 10.686 6.069 1.00 49.09 223 ASP A C 1
ATOM 1683 O O . ASP A 1 223 ? -16.732 9.761 6.211 1.00 49.09 223 ASP A O 1
ATOM 1687 N N . ASP A 1 224 ? -15.738 11.590 7.038 1.00 42.12 224 ASP A N 1
ATOM 1688 C CA . ASP A 1 224 ? -16.618 11.707 8.191 1.00 42.12 224 ASP A CA 1
ATOM 1689 C C . ASP A 1 224 ? -17.997 12.097 7.653 1.00 42.12 224 ASP A C 1
ATOM 1691 O O . ASP A 1 224 ? -18.248 13.258 7.330 1.00 42.12 224 ASP A O 1
ATOM 1695 N N . GLY A 1 225 ? -18.882 11.108 7.522 1.00 42.84 225 GLY A N 1
ATOM 1696 C CA . GLY A 1 225 ? -20.303 11.347 7.358 1.00 42.84 225 GLY A CA 1
ATOM 1697 C C . GLY A 1 225 ? -20.723 12.394 8.379 1.00 42.84 225 GLY A C 1
ATOM 1698 O O . GLY A 1 225 ? -20.597 12.166 9.582 1.00 42.84 225 GLY A O 1
ATOM 1699 N N . GLU A 1 226 ? -21.147 13.545 7.861 1.00 31.55 226 GLU A N 1
ATOM 1700 C CA . GLU A 1 226 ? -21.724 14.676 8.575 1.00 31.55 226 GLU A CA 1
ATOM 1701 C C . GLU A 1 226 ? -22.575 14.168 9.749 1.00 31.55 226 GLU A C 1
ATOM 1703 O O . GLU A 1 226 ? -23.719 13.736 9.585 1.00 31.55 226 GLU A O 1
ATOM 1708 N N . ALA A 1 227 ? -22.015 14.196 10.959 1.00 34.12 227 ALA A N 1
ATOM 1709 C CA . ALA A 1 227 ? -22.843 14.208 12.149 1.00 34.12 227 ALA A CA 1
ATOM 1710 C C . ALA A 1 227 ? -23.592 15.548 12.101 1.00 34.12 227 ALA A C 1
ATOM 1712 O O . ALA A 1 227 ? -22.931 16.578 11.963 1.00 34.12 227 ALA A O 1
ATOM 1713 N N . PRO A 1 228 ? -24.935 15.564 12.168 1.00 35.19 228 PRO A N 1
ATOM 1714 C CA . PRO A 1 228 ? -25.709 16.771 11.928 1.00 35.19 228 PRO A CA 1
ATOM 1715 C C . PRO A 1 228 ? -25.330 17.819 12.969 1.00 35.19 228 PRO A C 1
ATOM 1717 O O . PRO A 1 228 ? -25.674 17.702 14.148 1.00 35.19 228 PRO A O 1
ATOM 1720 N N . SER A 1 229 ? -24.603 18.843 12.526 1.00 32.22 229 SER A N 1
ATOM 1721 C CA . SER A 1 229 ? -24.427 20.052 13.313 1.00 32.22 229 SER A CA 1
ATOM 1722 C C . SER A 1 229 ? -25.810 20.690 13.471 1.00 32.22 229 SER A C 1
ATOM 1724 O O . SER A 1 229 ? -26.511 20.860 12.466 1.00 32.22 229 SER A O 1
ATOM 1726 N N . PRO A 1 230 ? -26.268 20.999 14.696 1.00 35.69 230 PRO A N 1
ATOM 1727 C CA . PRO A 1 230 ? -27.534 21.685 14.869 1.00 35.69 230 PRO A CA 1
ATOM 1728 C C . PRO A 1 230 ? -27.428 23.046 14.184 1.00 35.69 230 PRO A C 1
ATOM 1730 O O . PRO A 1 230 ? -26.592 23.879 14.541 1.00 35.69 230 PRO A O 1
ATOM 1733 N N . ALA A 1 231 ? -28.263 23.238 13.165 1.00 39.34 231 ALA A N 1
ATOM 1734 C CA . ALA A 1 231 ? -28.432 24.520 12.508 1.00 39.34 231 ALA A CA 1
ATOM 1735 C C . ALA A 1 231 ? -28.685 25.597 13.577 1.00 39.34 231 ALA A C 1
ATOM 1737 O O . ALA A 1 231 ? -29.547 25.395 14.437 1.00 39.34 231 ALA A O 1
ATOM 1738 N N . PRO A 1 232 ? -27.976 26.736 13.560 1.00 37.47 232 PRO A N 1
ATOM 1739 C CA . PRO A 1 232 ? -28.428 27.878 14.326 1.00 37.47 232 PRO A CA 1
ATOM 1740 C C . PRO A 1 232 ? -29.692 28.430 13.659 1.00 37.47 232 PRO A C 1
ATOM 1742 O O . PRO A 1 232 ? -29.669 28.861 12.503 1.00 37.47 232 PRO A O 1
ATOM 1745 N N . ASP A 1 233 ? -30.791 28.368 14.412 1.00 35.53 233 ASP A N 1
ATOM 1746 C CA . ASP A 1 233 ? -32.045 29.065 14.151 1.00 35.53 233 ASP A CA 1
ATOM 1747 C C . ASP A 1 233 ? -31.788 30.518 13.739 1.00 35.53 233 ASP A C 1
ATOM 1749 O O . ASP A 1 233 ? -30.956 31.230 14.308 1.00 35.53 233 ASP A O 1
ATOM 1753 N N . GLY A 1 234 ? -32.510 30.939 12.704 1.00 33.84 234 GLY A N 1
ATOM 1754 C CA . GLY A 1 234 ? -32.343 32.242 12.087 1.00 33.84 234 GLY A CA 1
ATOM 1755 C C . GLY A 1 234 ? -32.886 33.401 12.913 1.00 33.84 234 GLY A C 1
ATOM 1756 O O . GLY A 1 234 ? -33.853 33.252 13.646 1.00 33.84 234 GLY A O 1
ATOM 1757 N N . VAL A 1 235 ? -32.279 34.567 12.703 1.00 33.78 235 VAL A N 1
ATOM 1758 C CA . VAL A 1 235 ? -32.854 35.894 12.385 1.00 33.78 235 VAL A CA 1
ATOM 1759 C C . VAL A 1 235 ? -31.629 36.807 12.198 1.00 33.78 235 VAL A C 1
ATOM 1761 O O . VAL A 1 235 ? -30.679 36.722 12.962 1.00 33.78 235 VAL A O 1
ATOM 1764 N N . ASP A 1 236 ? -31.480 37.598 11.143 1.00 30.61 236 ASP A N 1
ATOM 1765 C CA . ASP A 1 236 ? -32.333 38.728 10.805 1.00 30.61 236 ASP A CA 1
ATOM 1766 C C . ASP A 1 236 ? -32.127 39.123 9.331 1.00 30.61 236 ASP A C 1
ATOM 1768 O O . ASP A 1 236 ? -31.020 39.087 8.789 1.00 30.61 236 ASP A O 1
ATOM 1772 N N . ARG A 1 237 ? -33.229 39.479 8.675 1.00 37.25 237 ARG A N 1
ATOM 1773 C CA . ARG A 1 237 ? -33.305 39.845 7.263 1.00 37.25 237 ARG A CA 1
ATOM 1774 C C . ARG A 1 237 ? -33.562 41.352 7.209 1.00 37.25 237 ARG A C 1
ATOM 1776 O O . ARG A 1 237 ? -34.710 41.780 7.185 1.00 37.25 237 ARG A O 1
ATOM 1783 N N . GLY A 1 238 ? -32.489 42.142 7.173 1.00 29.34 238 GLY A N 1
ATOM 1784 C CA . GLY A 1 238 ? -32.520 43.599 7.015 1.00 29.34 238 GLY A CA 1
ATOM 1785 C C . GLY A 1 238 ? -31.886 44.046 5.694 1.00 29.34 238 GLY A C 1
ATOM 1786 O O . GLY A 1 238 ? -30.679 43.970 5.516 1.00 29.34 238 GLY A O 1
ATOM 1787 N N . SER A 1 239 ? -32.734 44.483 4.767 1.00 32.53 239 SER A N 1
ATOM 1788 C CA . SER A 1 239 ? -32.459 44.980 3.410 1.00 32.53 239 SER A CA 1
ATOM 1789 C C . SER A 1 239 ? -31.659 46.296 3.354 1.00 32.53 239 SER A C 1
ATOM 1791 O O . SER A 1 239 ? -31.985 47.203 4.111 1.00 32.53 239 SER A O 1
ATOM 1793 N N . ALA A 1 240 ? -30.773 46.463 2.357 1.00 31.02 240 ALA A N 1
ATOM 1794 C CA . ALA A 1 240 ? -30.676 47.664 1.499 1.00 31.02 240 ALA A CA 1
ATOM 1795 C C . ALA A 1 240 ? -29.664 47.467 0.347 1.00 31.02 240 ALA A C 1
ATOM 1797 O O . ALA A 1 240 ? -28.764 46.639 0.428 1.00 31.02 240 ALA A O 1
ATOM 1798 N N . ALA A 1 241 ? -29.873 48.211 -0.736 1.00 33.31 241 ALA A N 1
ATOM 1799 C CA . ALA A 1 241 ? -29.400 47.988 -2.098 1.00 33.31 241 ALA A CA 1
ATOM 1800 C C . ALA A 1 241 ? -28.156 48.813 -2.508 1.00 33.31 241 ALA A C 1
ATOM 1802 O O . ALA A 1 241 ? -27.785 49.736 -1.793 1.00 33.31 241 ALA A O 1
ATOM 1803 N N . GLU A 1 242 ? -27.644 48.511 -3.720 1.00 35.56 242 GL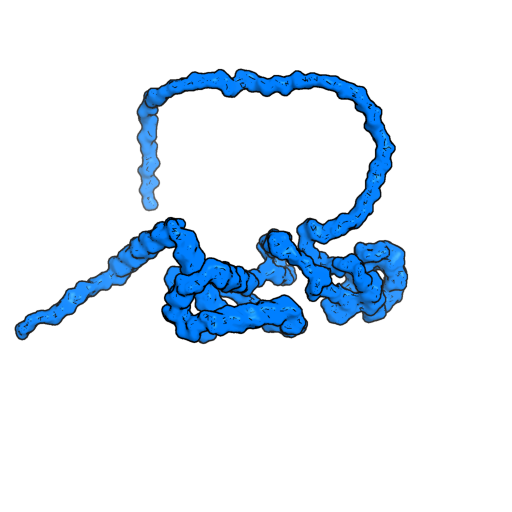U A N 1
ATOM 1804 C CA . GLU A 1 242 ? -26.799 49.350 -4.612 1.00 35.56 242 GLU A CA 1
ATOM 1805 C C . GLU A 1 242 ? -25.387 49.708 -4.073 1.00 35.56 242 GLU A C 1
ATOM 1807 O O . GLU A 1 242 ? -25.170 49.871 -2.888 1.00 35.56 242 GLU A O 1
ATOM 1812 N N . THR A 1 243 ? -24.291 49.836 -4.827 1.00 34.88 243 THR A N 1
ATOM 1813 C CA . THR A 1 243 ? -24.026 50.174 -6.233 1.00 34.88 243 THR A CA 1
ATOM 1814 C C . THR A 1 243 ? -22.567 49.781 -6.535 1.00 34.88 243 THR A C 1
ATOM 1816 O O . THR A 1 243 ? -21.768 49.599 -5.617 1.00 34.88 243 THR A O 1
ATOM 1819 N N . GLY A 1 244 ? -22.201 49.665 -7.813 1.00 41.56 244 GLY A N 1
ATOM 1820 C CA . GLY A 1 244 ? -20.863 49.264 -8.248 1.00 41.56 244 GLY A CA 1
ATOM 1821 C C . GLY A 1 244 ? -19.720 50.238 -7.933 1.00 41.56 244 GLY A C 1
ATOM 1822 O O . GLY A 1 244 ? -19.918 51.438 -7.786 1.00 41.56 244 GLY A O 1
ATOM 1823 N N . LEU A 1 245 ? -18.504 49.688 -7.929 1.00 40.97 245 LEU A N 1
ATOM 1824 C CA . LEU A 1 245 ? -17.228 50.372 -8.160 1.00 40.97 245 LEU A CA 1
ATOM 1825 C C . LEU A 1 245 ? -16.344 49.366 -8.921 1.00 40.97 245 LEU A C 1
ATOM 1827 O O . LEU A 1 245 ? -16.044 48.293 -8.413 1.00 40.97 245 LEU A O 1
ATOM 1831 N N . ALA A 1 246 ? -16.158 49.524 -10.233 1.00 45.59 246 ALA A N 1
ATOM 1832 C CA . ALA A 1 246 ? -15.101 50.341 -10.837 1.00 45.59 246 ALA A CA 1
ATOM 1833 C C . ALA A 1 246 ? -13.701 49.900 -10.366 1.00 45.59 246 ALA A C 1
ATOM 1835 O O . ALA A 1 246 ? -13.205 50.338 -9.330 1.00 45.59 246 ALA A O 1
ATOM 1836 N N . LEU A 1 247 ? -13.078 49.013 -11.148 1.00 46.81 247 LEU A N 1
ATOM 1837 C CA . LEU A 1 247 ? -11.671 48.640 -11.001 1.00 46.81 247 LEU A CA 1
ATOM 1838 C C . LEU A 1 247 ? -10.777 49.871 -11.287 1.00 46.81 247 LEU A C 1
ATOM 1840 O O . LEU A 1 247 ? -11.064 50.611 -12.230 1.00 46.81 247 LEU A O 1
ATOM 1844 N N . PRO A 1 248 ? -9.712 50.115 -10.500 1.00 50.22 248 PRO A N 1
ATOM 1845 C CA . PRO A 1 248 ? -8.872 51.304 -10.636 1.00 50.22 248 PRO A CA 1
ATOM 1846 C C . PRO A 1 248 ? -8.011 51.294 -11.911 1.00 50.22 248 PRO A C 1
ATOM 1848 O O . PRO A 1 248 ? -7.422 50.283 -12.290 1.00 50.22 248 PRO A O 1
ATOM 1851 N N . ALA A 1 249 ? -7.905 52.468 -12.534 1.00 50.28 249 ALA A N 1
ATOM 1852 C CA . ALA A 1 249 ? -7.283 52.755 -13.830 1.00 50.28 249 ALA A CA 1
ATOM 1853 C C . ALA A 1 249 ? -5.735 52.730 -13.842 1.00 50.28 249 ALA A C 1
ATOM 1855 O O . ALA A 1 249 ? -5.105 53.631 -14.391 1.00 50.28 249 ALA A O 1
ATOM 1856 N N . PHE A 1 250 ? -5.100 51.725 -13.232 1.00 46.16 250 PHE A N 1
ATOM 1857 C CA . PHE A 1 250 ? -3.631 51.596 -13.226 1.00 46.16 250 PHE A CA 1
ATOM 1858 C C . PHE A 1 250 ? -3.080 50.630 -14.297 1.00 46.16 250 PHE A C 1
ATOM 1860 O O . PHE A 1 250 ? -1.871 50.481 -14.419 1.00 46.16 250 PHE A O 1
ATOM 1867 N N . LEU A 1 251 ? -3.932 49.980 -15.101 1.00 46.12 251 LEU A N 1
ATOM 1868 C CA . LEU A 1 251 ? -3.500 48.963 -16.077 1.00 46.12 251 LEU A CA 1
ATOM 1869 C C . LEU A 1 251 ? -3.967 49.217 -17.521 1.00 46.12 251 LEU A C 1
ATOM 1871 O O . LEU A 1 251 ? -4.138 48.276 -18.288 1.00 46.12 251 LEU A O 1
ATOM 1875 N N . THR A 1 252 ? -4.134 50.479 -17.919 1.00 47.88 252 THR A N 1
ATOM 1876 C CA . THR A 1 252 ? -4.356 50.849 -19.329 1.00 47.88 252 THR A CA 1
ATOM 1877 C C . THR A 1 252 ? -3.101 51.469 -19.950 1.00 47.88 252 THR A C 1
ATOM 1879 O O . THR A 1 252 ? -2.980 52.687 -20.020 1.00 47.88 252 THR A O 1
ATOM 1882 N N . GLU A 1 253 ? -2.237 50.565 -20.433 1.00 40.66 253 GLU A N 1
ATOM 1883 C CA . GLU A 1 253 ? -1.476 50.642 -21.703 1.00 40.66 253 GLU A CA 1
ATOM 1884 C C . GLU A 1 253 ? -0.259 51.615 -21.812 1.00 40.66 253 GLU A C 1
ATOM 1886 O O . GLU A 1 253 ? 0.021 52.360 -20.877 1.00 40.66 253 GLU A O 1
ATOM 1891 N N . PRO A 1 254 ? 0.516 51.620 -22.926 1.00 53.31 254 PRO A N 1
ATOM 1892 C CA . PRO A 1 254 ? 1.500 50.596 -23.312 1.00 53.31 254 PRO A CA 1
ATOM 1893 C C . PRO A 1 254 ? 2.854 51.210 -23.797 1.00 53.31 254 PRO A C 1
ATOM 1895 O O . PRO A 1 254 ? 3.011 52.422 -23.888 1.00 53.31 254 PRO A O 1
ATOM 1898 N N . ASP A 1 255 ? 3.779 50.331 -24.208 1.00 39.03 255 ASP A N 1
ATOM 1899 C CA . ASP A 1 255 ? 4.690 50.469 -25.371 1.00 39.03 255 ASP A CA 1
ATOM 1900 C C . ASP A 1 255 ? 6.228 50.634 -25.198 1.00 39.03 255 ASP A C 1
ATOM 1902 O O . ASP A 1 255 ? 6.746 51.457 -24.449 1.00 39.03 255 ASP A O 1
ATOM 1906 N N . ALA A 1 256 ? 6.906 49.817 -26.019 1.00 38.75 256 ALA A N 1
ATOM 1907 C CA . ALA A 1 256 ? 8.152 49.992 -26.777 1.00 38.75 256 ALA A CA 1
ATOM 1908 C C . ALA A 1 256 ? 9.550 50.263 -26.146 1.00 38.75 256 ALA A C 1
ATOM 1910 O O . ALA A 1 256 ? 9.859 51.336 -25.642 1.00 38.75 256 ALA A O 1
ATOM 1911 N N . SER A 1 257 ? 10.460 49.341 -26.519 1.00 39.91 257 SER A N 1
ATOM 1912 C CA . SER A 1 257 ? 11.857 49.537 -26.988 1.00 39.91 257 SER A CA 1
ATOM 1913 C C . SER A 1 257 ? 13.047 49.480 -26.003 1.00 39.91 257 SER A C 1
ATOM 1915 O O . SER A 1 257 ? 13.297 50.373 -25.204 1.00 39.91 257 SER A O 1
ATOM 1917 N N . THR A 1 258 ? 13.860 48.429 -26.187 1.00 41.41 258 THR A N 1
ATOM 1918 C CA . THR A 1 258 ? 15.291 48.235 -25.819 1.00 41.41 258 THR A CA 1
ATOM 1919 C C . THR A 1 258 ? 16.241 49.164 -26.619 1.00 41.41 258 THR A C 1
ATOM 1921 O O . THR A 1 258 ? 15.730 49.793 -27.547 1.00 41.41 258 THR A O 1
ATOM 1924 N N . PRO A 1 259 ? 17.598 49.192 -26.454 1.00 52.53 259 PRO A N 1
ATOM 1925 C CA . PRO A 1 259 ? 18.526 48.440 -25.569 1.00 52.53 259 PRO A CA 1
ATOM 1926 C C . PRO A 1 259 ? 19.608 49.322 -24.867 1.00 52.53 259 PRO A C 1
ATOM 1928 O O . PRO A 1 259 ? 19.803 50.470 -25.245 1.00 52.53 259 PRO A O 1
ATOM 1931 N N . SER A 1 260 ? 20.398 48.784 -23.921 1.00 35.59 260 SER A N 1
ATOM 1932 C CA . SER A 1 260 ? 21.809 49.204 -23.740 1.00 35.59 260 SER A CA 1
ATOM 1933 C C . SER A 1 260 ? 22.616 48.248 -22.853 1.00 35.59 260 SER A C 1
ATOM 1935 O O . SER A 1 260 ? 22.115 47.655 -21.906 1.00 35.59 260 SER A O 1
ATOM 1937 N N . ASP A 1 261 ? 23.881 48.171 -23.235 1.00 37.00 261 ASP A N 1
ATOM 1938 C CA . ASP A 1 261 ? 25.022 47.349 -22.854 1.00 37.00 261 ASP A CA 1
ATOM 1939 C C . ASP A 1 261 ? 25.619 47.631 -21.450 1.00 37.00 261 ASP A C 1
ATOM 1941 O O . ASP A 1 261 ? 25.304 48.644 -20.823 1.00 37.00 261 ASP A O 1
ATOM 1945 N N . ALA A 1 262 ? 26.586 46.778 -21.077 1.00 37.28 262 ALA A N 1
ATOM 1946 C CA . ALA A 1 262 ? 27.620 46.881 -20.031 1.00 37.28 262 ALA A CA 1
ATOM 1947 C C . ALA A 1 262 ? 27.368 46.200 -18.667 1.00 37.28 262 ALA A C 1
ATOM 1949 O O . ALA A 1 262 ? 26.533 46.615 -17.867 1.00 37.28 262 ALA A O 1
ATOM 1950 N N . GLY A 1 263 ? 28.210 45.203 -18.346 1.00 35.00 263 GLY A N 1
ATOM 1951 C CA . GLY A 1 263 ? 28.285 44.629 -16.997 1.00 35.00 263 GLY A CA 1
ATOM 1952 C C . GLY A 1 263 ? 29.138 43.366 -16.834 1.00 35.00 263 GLY A C 1
ATOM 1953 O O . GLY A 1 263 ? 28.636 42.330 -16.426 1.00 35.00 263 GLY A O 1
ATOM 1954 N N . ALA A 1 264 ? 30.419 43.453 -17.173 1.00 36.38 264 ALA A N 1
ATOM 1955 C CA . ALA A 1 264 ? 31.468 42.437 -17.056 1.00 36.38 264 ALA A CA 1
ATOM 1956 C C . ALA A 1 264 ? 31.796 41.939 -15.613 1.00 36.38 264 ALA A C 1
ATOM 1958 O O . ALA A 1 264 ? 32.145 42.768 -14.782 1.00 36.38 264 ALA A O 1
ATOM 1959 N N . TRP A 1 265 ? 31.830 40.596 -15.434 1.00 32.38 265 TRP A N 1
ATOM 1960 C CA . TRP A 1 265 ? 32.729 39.716 -14.614 1.00 32.38 265 TRP A CA 1
ATOM 1961 C C . TRP A 1 265 ? 32.824 39.903 -13.063 1.00 32.38 265 TRP A C 1
ATOM 1963 O O . TRP A 1 265 ? 32.483 40.976 -12.582 1.00 32.38 265 TRP A O 1
ATOM 1973 N N . PRO A 1 266 ? 33.308 38.917 -12.242 1.00 51.53 266 PRO A N 1
ATOM 1974 C CA . PRO A 1 266 ? 34.145 37.754 -12.598 1.00 51.53 266 PRO A CA 1
ATOM 1975 C C . PRO A 1 266 ? 33.848 36.384 -11.932 1.00 51.53 266 PRO A C 1
ATOM 1977 O O . PRO A 1 266 ? 33.162 36.259 -10.921 1.00 51.53 266 PRO A O 1
ATOM 1980 N N . GLN A 1 267 ? 34.473 35.353 -12.516 1.00 45.88 267 GLN A N 1
ATOM 1981 C CA . GLN A 1 267 ? 34.800 34.055 -11.913 1.00 45.88 267 GLN A CA 1
ATOM 1982 C C . GLN A 1 267 ? 36.210 34.091 -11.289 1.00 45.88 267 GLN A C 1
ATOM 1984 O O . GLN A 1 267 ? 37.112 34.706 -11.854 1.00 45.88 267 GLN A O 1
ATOM 1989 N N . ALA A 1 268 ? 36.406 33.344 -10.200 1.00 41.59 268 ALA A N 1
ATOM 1990 C CA . ALA A 1 268 ? 37.664 32.712 -9.772 1.00 41.59 268 ALA A CA 1
ATOM 1991 C C . ALA A 1 268 ? 37.248 31.454 -8.970 1.00 41.59 268 ALA A C 1
ATOM 1993 O O . ALA A 1 268 ? 36.380 31.566 -8.110 1.00 41.59 268 ALA A O 1
ATOM 1994 N N . ALA A 1 269 ? 37.555 30.219 -9.379 1.00 39.59 269 ALA A N 1
ATOM 1995 C CA . ALA A 1 269 ? 38.858 29.546 -9.434 1.00 39.59 269 ALA A CA 1
ATOM 1996 C C . ALA A 1 269 ? 39.447 29.270 -8.038 1.00 39.59 269 ALA A C 1
ATOM 1998 O O . ALA A 1 269 ? 40.078 30.151 -7.465 1.00 39.59 269 ALA A O 1
ATOM 1999 N N . GLU A 1 270 ? 39.223 28.050 -7.536 1.00 43.75 270 GLU A N 1
ATOM 2000 C CA . GLU A 1 270 ? 40.241 27.062 -7.121 1.00 43.75 270 GLU A CA 1
ATOM 2001 C C . GLU A 1 270 ? 39.611 25.660 -7.054 1.00 43.75 270 GLU A C 1
ATOM 2003 O O . GLU A 1 270 ? 38.426 25.565 -6.655 1.00 43.75 270 GLU A O 1
#

Organism: NCBI:txid414703

Sequence (270 aa):
MEADEGSAVISDRLLSDLTSGRTLGLGDALARDPDAALLALLHALTLQTFDRESGARETCLDIEVRHIALTRAAPRLADNPAAIALAQRHADGSQQLPVRPQDRWKALRSFDHDSRHDLLAYCTALSLNAVILPHDRPGRTVTPAVRIAQQVGLDMTRSFTPTAANDFGRTTKTGILAAVRQAKGEAAGQLIDHLRKADMAVEAERLVAGTGWLPQPLRTPGDDGEAPSPAPDGVDRGSAAETGLALPAFLTEPDASTPSDAGAWPQAAE